Protein AF-A0A1I8HTE9-F1 (afdb_monomer_lite)

Secondary structure (DSSP, 8-state):
------S-HHHHHHHHHHHHHHHHHHHHHHHHHHHHHHHHHHHHTTS-TTSHHHHHHHHHGGGGS---HHHHHHHHHT---TTHHHHHHHHHHHHHHHHHHH-HHHHHHHHHS--HHHHHHHHHHHHHHHHHHTT-HHHHHHHHHHHHHHHHT-HHHHHHHHHHHTT----HHHHHHHHHHHHHHHHHH--SSS-S-HHHHHHHHHHHHHHHHHHTTS-TT-TT-HHHHHHHHHHTT-----GGGHHHHHHHHHHHHHH-TT--HHHHHHH-TTS-HHHHHHHHHHHHHHHH-

pLDDT: mean 82.97, std 12.5, range [43.41, 97.62]

Structure (mmCIF, N/CA/C/O backbone):
data_AF-A0A1I8HTE9-F1
#
_entry.id   AF-A0A1I8HTE9-F1
#
loop_
_atom_site.group_PDB
_atom_site.id
_atom_site.type_symbol
_atom_site.label_atom_id
_atom_site.label_alt_id
_atom_site.label_comp_id
_atom_site.label_asym_id
_atom_site.label_entity_id
_atom_site.label_seq_id
_atom_site.pdbx_PDB_ins_code
_atom_site.Cartn_x
_atom_site.Cartn_y
_atom_site.Cartn_z
_atom_site.occupancy
_atom_site.B_iso_or_equiv
_atom_site.auth_seq_id
_atom_site.auth_comp_id
_atom_site.auth_asym_id
_atom_site.auth_atom_id
_atom_site.pdbx_PDB_model_num
ATOM 1 N N . PHE A 1 1 ? 0.053 -2.519 26.645 1.00 43.41 1 PHE A N 1
ATOM 2 C CA . PHE A 1 1 ? -0.071 -3.853 26.015 1.00 43.41 1 PHE A CA 1
ATOM 3 C C . PHE A 1 1 ? 0.892 -4.050 24.850 1.00 43.41 1 PHE A C 1
ATOM 5 O O . PHE A 1 1 ? 1.398 -5.153 24.727 1.00 43.41 1 PHE A O 1
ATOM 12 N N . MET A 1 2 ? 1.180 -3.029 24.031 1.00 49.56 2 MET A N 1
ATOM 13 C CA . MET A 1 2 ? 2.040 -3.190 22.839 1.00 49.56 2 MET A CA 1
ATOM 14 C C . MET A 1 2 ? 3.547 -3.007 23.092 1.00 49.56 2 MET A C 1
ATOM 16 O O . MET A 1 2 ? 4.362 -3.277 22.224 1.00 49.56 2 MET A O 1
ATOM 20 N N . THR A 1 3 ? 3.934 -2.659 24.318 1.00 50.62 3 THR A N 1
ATOM 21 C CA . THR A 1 3 ? 5.326 -2.535 24.778 1.00 50.62 3 THR A CA 1
ATOM 22 C C . THR A 1 3 ? 5.705 -3.660 25.749 1.00 50.62 3 THR A C 1
ATOM 24 O O . THR A 1 3 ? 6.177 -3.422 26.857 1.00 50.62 3 THR A O 1
ATOM 27 N N . LEU A 1 4 ? 5.454 -4.918 25.371 1.00 51.81 4 LEU A N 1
ATOM 28 C CA . LEU A 1 4 ? 5.900 -6.076 26.156 1.00 51.81 4 LEU A CA 1
ATOM 29 C C . LEU A 1 4 ? 7.341 -6.435 25.776 1.00 51.81 4 LEU A C 1
ATOM 31 O O . LEU A 1 4 ? 7.590 -7.049 24.744 1.00 51.81 4 LEU A O 1
ATOM 35 N N . THR A 1 5 ? 8.292 -6.057 26.629 1.00 49.97 5 THR A N 1
ATOM 36 C CA . THR A 1 5 ? 9.739 -6.295 26.465 1.00 49.97 5 THR A CA 1
ATOM 37 C C . THR A 1 5 ? 10.230 -7.595 27.124 1.00 49.97 5 THR A C 1
ATOM 39 O O . THR A 1 5 ? 11.426 -7.776 27.328 1.00 49.97 5 THR A O 1
ATOM 42 N N . GLY A 1 6 ? 9.321 -8.514 27.473 1.00 54.19 6 GLY A N 1
ATOM 43 C CA . GLY A 1 6 ? 9.656 -9.763 28.171 1.00 54.19 6 GLY A CA 1
ATOM 44 C C . GLY A 1 6 ? 10.322 -10.826 27.285 1.00 54.19 6 GLY A C 1
ATOM 45 O O . GLY A 1 6 ? 10.020 -10.923 26.097 1.00 54.19 6 GLY A O 1
ATOM 46 N N . GLU A 1 7 ? 11.155 -11.674 27.904 1.00 58.12 7 GLU A N 1
ATOM 47 C CA . GLU A 1 7 ? 12.038 -12.706 27.313 1.00 58.12 7 GLU A CA 1
ATOM 48 C C . GLU A 1 7 ? 11.355 -13.765 26.414 1.00 58.12 7 GLU A C 1
ATOM 50 O O . GLU A 1 7 ? 12.036 -14.574 25.789 1.00 58.12 7 GLU A O 1
ATOM 55 N N . ASN A 1 8 ? 10.022 -13.768 26.298 1.00 65.88 8 ASN A N 1
ATOM 56 C CA . ASN A 1 8 ? 9.263 -14.795 25.581 1.00 65.88 8 ASN A CA 1
ATOM 57 C C . ASN A 1 8 ? 8.562 -14.231 24.328 1.00 65.88 8 ASN A C 1
ATOM 59 O O . ASN A 1 8 ? 7.343 -14.042 24.284 1.00 65.88 8 ASN A O 1
ATOM 63 N N . SER A 1 9 ? 9.360 -13.950 23.293 1.00 71.19 9 SER A N 1
ATOM 64 C CA . SER A 1 9 ? 8.939 -13.287 22.044 1.00 71.19 9 SER A CA 1
ATOM 65 C C . SER A 1 9 ? 7.761 -13.967 21.334 1.00 71.19 9 SER A C 1
ATOM 67 O O . SER A 1 9 ? 6.899 -13.283 20.781 1.00 71.19 9 SER A O 1
ATOM 69 N N . LYS A 1 10 ? 7.672 -15.303 21.393 1.00 75.31 10 LYS A N 1
ATOM 70 C CA . LYS A 1 10 ? 6.576 -16.071 20.783 1.00 75.31 10 LYS A CA 1
ATOM 71 C C . LYS A 1 10 ? 5.232 -15.813 21.472 1.00 75.31 10 LYS A C 1
ATOM 73 O O . LYS A 1 10 ? 4.249 -15.516 20.799 1.00 75.31 10 LYS A O 1
ATOM 78 N N . MET A 1 11 ? 5.203 -15.870 22.805 1.00 80.56 11 MET A N 1
ATOM 79 C CA . MET A 1 11 ? 3.992 -15.607 23.592 1.00 80.56 11 MET A CA 1
ATOM 80 C C . MET A 1 11 ? 3.517 -14.158 23.412 1.00 80.56 11 MET A C 1
ATOM 82 O O . MET A 1 11 ? 2.320 -13.911 23.282 1.00 80.56 11 MET A O 1
ATOM 86 N N . ASN A 1 12 ? 4.452 -13.206 23.331 1.00 78.12 12 ASN A N 1
ATOM 87 C CA . ASN A 1 12 ? 4.126 -11.803 23.065 1.00 78.12 12 ASN A CA 1
ATOM 88 C C . ASN A 1 12 ? 3.476 -11.620 21.681 1.00 78.12 12 ASN A C 1
ATOM 90 O O . ASN A 1 12 ? 2.515 -10.863 21.558 1.00 78.12 12 ASN A O 1
ATOM 94 N N . GLY A 1 13 ? 3.948 -12.339 20.655 1.00 79.50 13 GLY A N 1
ATOM 95 C CA . GLY A 1 13 ? 3.353 -12.310 19.314 1.00 79.50 13 GLY A CA 1
ATOM 96 C C . GLY A 1 13 ? 1.933 -12.886 19.262 1.00 79.50 13 GLY A C 1
ATOM 97 O O . GLY A 1 13 ? 1.042 -12.297 18.643 1.00 79.50 13 GLY A O 1
ATOM 98 N N . GLU A 1 14 ? 1.689 -14.004 19.951 1.00 84.00 14 GLU A N 1
ATOM 99 C CA . GLU A 1 14 ? 0.348 -14.598 20.065 1.00 84.00 14 GLU A CA 1
ATOM 100 C C . GLU A 1 14 ? -0.617 -13.664 20.809 1.00 84.00 14 GLU A C 1
ATOM 102 O O . GLU A 1 14 ? -1.738 -13.431 20.350 1.00 84.00 14 GLU A O 1
ATOM 107 N N . LEU A 1 15 ? -0.165 -13.057 21.910 1.00 85.62 15 LEU A N 1
ATOM 108 C CA . LEU A 1 15 ? -0.962 -12.094 22.664 1.00 85.62 15 LEU A CA 1
ATOM 109 C C . LEU A 1 15 ? -1.303 -10.858 21.825 1.00 85.62 15 LEU A C 1
ATOM 111 O O . LEU A 1 15 ? -2.454 -10.425 21.834 1.00 85.62 15 LEU A O 1
ATOM 115 N N . LEU A 1 16 ? -0.336 -10.313 21.081 1.00 83.94 16 LEU A N 1
ATOM 116 C CA . LEU A 1 16 ? -0.566 -9.173 20.193 1.00 83.94 16 LEU A CA 1
ATOM 117 C C . LEU A 1 16 ? -1.603 -9.509 19.114 1.00 83.94 16 LEU A C 1
ATOM 119 O O . LEU A 1 16 ? -2.491 -8.706 18.843 1.00 83.94 16 LEU A O 1
ATOM 123 N N . THR A 1 17 ? -1.537 -10.718 18.553 1.00 85.00 17 THR A N 1
ATOM 124 C CA . THR A 1 17 ? -2.495 -11.204 17.549 1.00 85.00 17 THR A CA 1
ATOM 125 C C . THR A 1 17 ? -3.908 -11.343 18.121 1.00 85.00 17 THR A C 1
ATOM 127 O O . THR A 1 17 ? -4.891 -11.005 17.467 1.00 85.00 17 THR A O 1
ATOM 130 N N . LEU A 1 18 ? -4.047 -11.840 19.351 1.00 88.06 18 LEU A N 1
ATOM 131 C CA . LEU A 1 18 ? -5.354 -11.931 20.003 1.00 88.06 18 LEU A CA 1
ATOM 132 C C . LEU A 1 18 ? -5.891 -10.543 20.371 1.00 88.06 18 LEU A C 1
ATOM 134 O O . LEU A 1 18 ? -7.060 -10.248 20.123 1.00 88.06 18 LEU A O 1
ATOM 138 N N . ALA A 1 19 ? -5.035 -9.676 20.913 1.00 87.94 19 ALA A N 1
ATOM 139 C CA . ALA A 1 19 ? -5.395 -8.314 21.282 1.00 87.94 19 ALA A CA 1
ATOM 140 C C . ALA A 1 19 ? -5.831 -7.489 20.064 1.00 87.94 19 ALA A C 1
ATOM 142 O O . ALA A 1 19 ? -6.846 -6.797 20.140 1.00 87.94 19 ALA A O 1
ATOM 143 N N . SER A 1 20 ? -5.133 -7.601 18.930 1.00 87.69 20 SER A N 1
ATOM 144 C CA . SER A 1 20 ? -5.498 -6.888 17.701 1.00 87.69 20 SER A CA 1
ATOM 145 C C . SER A 1 20 ? -6.883 -7.286 17.193 1.00 87.69 20 SER A C 1
ATOM 147 O O . SER A 1 20 ? -7.668 -6.417 16.825 1.00 87.69 20 SER A O 1
ATOM 149 N N . ARG A 1 21 ? -7.241 -8.576 17.261 1.00 87.75 21 ARG A N 1
ATOM 150 C CA . ARG A 1 21 ? -8.583 -9.064 16.895 1.00 87.75 21 ARG A CA 1
ATOM 151 C C . ARG A 1 21 ? -9.673 -8.516 17.813 1.00 87.75 21 ARG A C 1
ATOM 153 O O . ARG A 1 21 ? -10.758 -8.184 17.340 1.00 87.75 21 ARG A O 1
ATOM 160 N N . VAL A 1 22 ? -9.391 -8.397 19.111 1.00 89.31 22 VAL A N 1
ATOM 161 C CA . VAL A 1 22 ? -10.316 -7.772 20.068 1.00 89.31 22 VAL A CA 1
ATOM 162 C C . VAL A 1 22 ? -10.481 -6.282 19.764 1.00 89.31 22 VAL A C 1
ATOM 164 O O . VAL A 1 22 ? -11.611 -5.804 19.695 1.00 89.31 22 VAL A O 1
ATOM 167 N N . ILE A 1 23 ? -9.382 -5.555 19.529 1.00 89.06 23 ILE A N 1
ATOM 168 C CA . ILE A 1 23 ? -9.414 -4.129 19.161 1.00 89.06 23 ILE A CA 1
ATOM 169 C C . ILE A 1 23 ? -10.224 -3.927 17.879 1.00 89.06 23 ILE A C 1
ATOM 171 O O . ILE A 1 23 ? -11.110 -3.071 17.852 1.00 89.06 23 ILE A O 1
ATOM 175 N N . TYR A 1 24 ? -9.985 -4.754 16.860 1.00 90.19 24 TYR A N 1
ATOM 176 C CA . TYR A 1 24 ? -10.744 -4.735 15.615 1.00 90.19 24 TYR A CA 1
ATOM 177 C C . TYR A 1 24 ? -12.242 -4.895 15.887 1.00 90.19 24 TYR A C 1
ATOM 179 O O . TYR A 1 24 ? -13.023 -4.009 15.541 1.00 90.19 24 TYR A O 1
ATOM 187 N N . ALA A 1 25 ? -12.647 -5.954 16.596 1.00 88.94 25 ALA A N 1
ATOM 188 C CA . ALA A 1 25 ? -14.052 -6.220 16.905 1.00 88.94 25 ALA A CA 1
ATOM 189 C C . ALA A 1 25 ? -14.716 -5.083 17.706 1.00 88.94 25 ALA A C 1
ATOM 191 O O . ALA A 1 25 ? -15.853 -4.702 17.426 1.00 88.94 25 ALA A O 1
ATOM 192 N N . LEU A 1 26 ? -14.006 -4.492 18.671 1.00 88.81 26 LEU A N 1
ATOM 193 C CA . LEU A 1 26 ? -14.506 -3.352 19.445 1.00 88.81 26 LEU A CA 1
ATOM 194 C C . LEU A 1 26 ? -14.651 -2.089 18.592 1.00 88.81 26 LEU A C 1
ATOM 196 O O . LEU A 1 26 ? -15.605 -1.324 18.774 1.00 88.81 26 LEU A O 1
ATOM 200 N N . SER A 1 27 ? -13.723 -1.871 17.658 1.00 90.94 27 SER A N 1
ATOM 201 C CA . SER A 1 27 ? -13.724 -0.703 16.777 1.00 90.94 27 SER A CA 1
ATOM 202 C C . SER A 1 27 ? -14.890 -0.702 15.788 1.00 90.94 27 SER A C 1
ATOM 204 O O . SER A 1 27 ? -15.314 0.374 15.379 1.00 90.94 27 SER A O 1
ATOM 206 N N . VAL A 1 28 ? -15.473 -1.865 15.462 1.00 89.25 28 VAL A N 1
ATOM 207 C CA . VAL A 1 28 ? -16.662 -1.960 14.594 1.00 89.25 28 VAL A CA 1
ATOM 208 C C . VAL A 1 28 ? -17.795 -1.079 15.127 1.00 89.25 28 VAL A C 1
ATOM 210 O O . VAL A 1 28 ? -18.356 -0.281 14.377 1.00 89.25 28 VAL A O 1
ATOM 213 N N . ASN A 1 29 ? -18.065 -1.162 16.435 1.00 89.94 29 ASN A N 1
ATOM 214 C CA . ASN A 1 29 ? -19.166 -0.449 17.091 1.00 89.94 29 ASN A CA 1
ATOM 215 C C . ASN A 1 29 ? -18.753 0.896 17.707 1.00 89.94 29 ASN A C 1
ATOM 217 O O . ASN A 1 29 ? -19.604 1.741 17.962 1.00 89.94 29 ASN A O 1
ATOM 221 N N . ASN A 1 30 ? -17.455 1.108 17.951 1.00 89.19 30 ASN A N 1
ATOM 222 C CA . ASN A 1 30 ? -16.944 2.279 18.675 1.00 89.19 30 ASN A CA 1
ATOM 223 C C . ASN A 1 30 ? -15.974 3.131 17.844 1.00 89.19 30 ASN A C 1
ATOM 225 O O . ASN A 1 30 ? -15.168 3.873 18.410 1.00 89.19 30 ASN A O 1
ATOM 229 N N . PHE A 1 31 ? -16.036 3.028 16.511 1.00 89.19 31 PHE A N 1
ATOM 230 C CA . PHE A 1 31 ? -15.049 3.632 15.616 1.00 89.19 31 PHE A CA 1
ATOM 231 C C . PHE A 1 31 ? -14.851 5.121 15.884 1.00 89.19 31 PHE A C 1
ATOM 233 O O . PHE A 1 31 ? -13.735 5.533 16.161 1.00 89.19 31 PHE A O 1
ATOM 240 N N . ASN A 1 32 ? -15.923 5.918 15.874 1.00 88.69 32 ASN A N 1
ATOM 241 C CA . ASN A 1 32 ? -15.822 7.372 16.033 1.00 88.69 32 ASN A CA 1
ATOM 242 C C . ASN A 1 32 ? -15.130 7.775 17.339 1.00 88.69 32 ASN A C 1
ATOM 244 O O . ASN A 1 32 ? -14.319 8.694 17.340 1.00 88.69 32 ASN A O 1
ATOM 248 N N . THR A 1 33 ? -15.406 7.072 18.437 1.00 87.19 33 THR A N 1
ATOM 249 C CA . THR A 1 33 ? -14.785 7.344 19.738 1.00 87.19 33 THR A CA 1
ATOM 250 C C . THR A 1 33 ? -13.283 7.076 19.699 1.00 87.19 33 THR A C 1
ATOM 252 O O . THR A 1 33 ? -12.491 7.929 20.096 1.00 87.19 33 THR A O 1
ATOM 255 N N . VAL A 1 34 ? -12.883 5.906 19.192 1.00 84.50 34 VAL A N 1
ATOM 256 C CA . VAL A 1 34 ? -11.467 5.515 19.106 1.00 84.50 34 VAL A CA 1
ATOM 257 C C . VAL A 1 34 ? -10.725 6.401 18.104 1.00 84.50 34 VAL A C 1
ATOM 259 O O . VAL A 1 34 ? -9.655 6.922 18.401 1.00 84.50 34 VAL A O 1
ATOM 262 N N . PHE A 1 35 ? -11.332 6.636 16.947 1.00 84.75 35 PHE A N 1
ATOM 263 C CA . PHE A 1 35 ? -10.782 7.442 15.870 1.00 84.75 35 PHE A CA 1
ATOM 264 C C . PHE A 1 35 ? -10.582 8.902 16.290 1.00 84.75 35 PHE A C 1
ATOM 266 O O . PHE A 1 35 ? -9.485 9.430 16.149 1.00 84.75 35 PHE A O 1
ATOM 273 N N . ASN A 1 36 ? -11.580 9.544 16.907 1.00 85.38 36 ASN A N 1
ATOM 274 C CA . ASN A 1 36 ? -11.452 10.933 17.364 1.00 85.38 36 ASN A CA 1
ATOM 275 C C . ASN A 1 36 ? -10.403 11.099 18.475 1.00 85.38 36 ASN A C 1
ATOM 277 O O . ASN A 1 36 ? -9.742 12.138 18.546 1.00 85.38 36 ASN A O 1
ATOM 281 N N . ARG A 1 37 ? -10.222 10.080 19.327 1.00 83.56 37 ARG A N 1
ATOM 282 C CA . ARG A 1 37 ? -9.128 10.058 20.306 1.00 83.56 37 ARG A CA 1
ATOM 283 C C . ARG A 1 37 ? -7.774 10.044 19.602 1.00 83.56 37 ARG A C 1
ATOM 285 O O . ARG A 1 37 ? -6.942 10.891 19.897 1.00 83.56 37 ARG A O 1
ATOM 292 N N . ILE A 1 38 ? -7.595 9.154 18.629 1.00 79.94 38 ILE A N 1
ATOM 293 C CA . ILE A 1 38 ? -6.366 9.067 17.832 1.00 79.94 38 ILE A CA 1
ATOM 294 C C . ILE A 1 38 ? -6.081 10.395 17.115 1.00 79.94 38 ILE A C 1
ATOM 296 O O . ILE A 1 38 ? -4.966 10.902 17.196 1.00 79.94 38 ILE A O 1
ATOM 300 N N . LEU A 1 39 ? -7.079 11.008 16.470 1.00 78.25 39 LEU A N 1
ATOM 301 C CA . LEU A 1 39 ? -6.928 12.321 15.823 1.00 78.25 39 LEU A CA 1
ATOM 302 C C . LEU A 1 39 ? -6.516 13.421 16.800 1.00 78.25 39 LEU A C 1
ATOM 304 O O . LEU A 1 39 ? -5.742 14.313 16.457 1.00 78.25 39 LEU A O 1
ATOM 308 N N . SER A 1 40 ? -7.045 13.383 18.019 1.00 79.19 40 SER A N 1
ATOM 309 C CA . SER A 1 40 ? -6.692 14.349 19.054 1.00 79.19 40 SER A CA 1
ATOM 310 C C . SER A 1 40 ? -5.227 14.180 19.462 1.00 79.19 40 SER A C 1
ATOM 312 O O . SER A 1 40 ? -4.488 15.163 19.469 1.00 79.19 40 SER A O 1
ATOM 314 N N . SER A 1 41 ? -4.767 12.944 19.673 1.00 74.88 41 SER A N 1
ATOM 315 C CA . SER A 1 41 ? -3.357 12.638 19.951 1.00 74.88 41 SER A CA 1
ATOM 316 C C . SER A 1 41 ? -2.437 13.072 18.801 1.00 74.88 41 SER A C 1
ATOM 318 O O . SER A 1 41 ? -1.430 13.733 19.041 1.00 74.88 41 SER A O 1
ATOM 320 N N . LEU A 1 42 ? -2.833 12.831 17.545 1.00 71.50 42 LEU A N 1
ATOM 321 C CA . LEU A 1 42 ? -2.123 13.288 16.338 1.00 71.50 42 LEU A CA 1
ATOM 322 C C . LEU A 1 42 ? -1.942 14.810 16.276 1.00 71.50 42 LEU A C 1
ATOM 324 O O . LEU A 1 42 ? -0.913 15.308 15.813 1.00 71.50 42 LEU A O 1
ATOM 328 N N . ASN A 1 43 ? -2.952 15.557 16.721 1.00 67.81 43 ASN A N 1
ATOM 329 C CA . ASN A 1 43 ? -2.914 17.015 16.740 1.00 67.81 43 ASN A CA 1
ATOM 330 C C . ASN A 1 43 ? -2.040 17.565 17.877 1.00 67.81 43 ASN A C 1
ATOM 332 O O . ASN A 1 43 ? -1.440 18.636 17.704 1.00 67.81 43 ASN A O 1
ATOM 336 N N . LEU A 1 44 ? -1.955 16.826 18.991 1.00 61.62 44 LEU A N 1
ATOM 337 C CA . LEU A 1 44 ? -1.217 17.163 20.212 1.00 61.62 44 LEU A CA 1
ATOM 338 C C . LEU A 1 44 ? 0.284 16.856 20.151 1.00 61.62 44 LEU A C 1
ATOM 340 O O . LEU A 1 44 ? 1.033 17.516 20.871 1.00 61.62 44 LEU A O 1
ATOM 344 N N . SER A 1 45 ? 0.749 15.973 19.256 1.00 55.50 45 SER A N 1
ATOM 345 C CA . SER A 1 45 ? 2.174 15.615 19.053 1.00 55.50 45 SER A CA 1
ATOM 346 C C . SER A 1 45 ? 3.114 16.762 18.630 1.00 55.50 45 SER A C 1
ATOM 348 O O . SER A 1 45 ? 4.212 16.544 18.122 1.00 55.50 45 SER A O 1
ATOM 350 N N . THR A 1 46 ? 2.695 18.010 18.828 1.00 50.81 46 THR A N 1
ATOM 351 C CA . THR A 1 46 ? 3.495 19.231 18.724 1.00 50.81 46 THR A CA 1
ATOM 352 C C . THR A 1 46 ? 4.013 19.769 20.062 1.00 50.81 46 THR A C 1
ATOM 354 O O . THR A 1 46 ? 4.785 20.722 20.027 1.00 50.81 46 THR A O 1
ATOM 357 N N . SER A 1 47 ? 3.621 19.205 21.212 1.00 49.91 47 SER A N 1
ATOM 358 C CA . SER A 1 47 ? 4.038 19.700 22.533 1.00 49.91 47 SER A CA 1
ATOM 359 C C . SER A 1 47 ? 4.893 18.678 23.285 1.00 49.91 47 SER A C 1
ATOM 361 O O . SER A 1 47 ? 4.387 17.632 23.667 1.00 49.91 47 SER A O 1
ATOM 363 N N . GLU A 1 48 ? 6.159 19.048 23.491 1.00 48.38 48 GLU A N 1
ATOM 364 C CA . GLU A 1 48 ? 7.148 18.513 24.445 1.00 48.38 48 GLU A CA 1
ATOM 365 C C . GLU A 1 48 ? 7.543 17.021 24.354 1.00 48.38 48 GLU A C 1
ATOM 367 O O . GLU A 1 48 ? 6.754 16.103 24.166 1.00 48.38 48 GLU A O 1
ATOM 372 N N . LEU A 1 49 ? 8.856 16.800 24.453 1.00 51.09 49 LEU A N 1
ATOM 373 C CA . LEU A 1 49 ? 9.581 15.567 24.122 1.00 51.09 49 LEU A CA 1
ATOM 374 C C . LEU A 1 49 ? 9.414 14.431 25.150 1.00 51.09 49 LEU A C 1
ATOM 376 O O . LEU A 1 49 ? 10.020 13.378 24.976 1.00 51.09 49 LEU A O 1
ATOM 380 N N . GLU A 1 50 ? 8.621 14.625 26.204 1.00 51.53 50 GLU A N 1
ATOM 381 C CA . GLU A 1 50 ? 8.578 13.704 27.348 1.00 51.53 50 GLU A CA 1
ATOM 382 C C . GLU A 1 50 ? 7.566 12.552 27.184 1.00 51.53 50 GLU A C 1
ATOM 384 O O . GLU A 1 50 ? 7.717 11.532 27.847 1.00 51.53 50 GLU A O 1
ATOM 389 N N . ASP A 1 51 ? 6.617 12.643 26.237 1.00 56.12 51 ASP A N 1
ATOM 390 C CA . ASP A 1 51 ? 5.536 11.648 26.049 1.00 56.12 51 ASP A CA 1
ATOM 391 C C . ASP A 1 51 ? 5.469 11.015 24.639 1.00 56.12 51 ASP A C 1
ATOM 393 O O . ASP A 1 51 ? 4.463 10.414 24.245 1.00 56.12 51 ASP A O 1
ATOM 397 N N . ALA A 1 52 ? 6.541 11.128 23.847 1.00 60.44 52 ALA A N 1
ATOM 398 C CA . ALA A 1 52 ? 6.562 10.677 22.449 1.00 60.44 52 ALA A CA 1
ATOM 399 C C . ALA A 1 52 ? 6.233 9.178 22.278 1.00 60.44 52 ALA A C 1
ATOM 401 O O . ALA A 1 52 ? 5.497 8.813 21.361 1.00 60.44 52 ALA A O 1
ATOM 402 N N . ASP A 1 53 ? 6.711 8.315 23.178 1.00 60.62 53 ASP A N 1
ATOM 403 C CA . ASP A 1 53 ? 6.471 6.864 23.116 1.00 60.62 53 ASP A CA 1
ATOM 404 C C . ASP A 1 53 ? 5.016 6.488 23.449 1.00 60.62 53 ASP A C 1
ATOM 406 O O . ASP A 1 53 ? 4.438 5.583 22.836 1.00 60.62 53 ASP A O 1
ATOM 410 N N . CYS A 1 54 ? 4.396 7.209 24.391 1.00 61.22 54 CYS A N 1
ATOM 411 C CA . CYS A 1 54 ? 2.983 7.046 24.731 1.00 61.22 54 CYS A CA 1
ATOM 412 C C . CYS A 1 54 ? 2.101 7.446 23.541 1.00 61.22 54 CYS A C 1
ATOM 414 O O . CYS A 1 54 ? 1.208 6.697 23.140 1.00 61.22 54 CYS A O 1
ATOM 416 N N . GLN A 1 55 ? 2.429 8.572 22.902 1.00 66.88 55 GLN A N 1
ATOM 417 C CA . GLN A 1 55 ? 1.737 9.039 21.704 1.00 66.88 55 GLN A CA 1
ATOM 418 C C . GLN A 1 55 ? 1.882 8.035 20.556 1.00 66.88 55 GLN A C 1
ATOM 420 O O . GLN A 1 55 ? 0.876 7.620 19.994 1.00 66.88 55 GLN A O 1
ATOM 425 N N . ILE A 1 56 ? 3.093 7.554 20.253 1.00 69.56 56 ILE A N 1
ATOM 426 C CA . ILE A 1 56 ? 3.317 6.538 19.206 1.00 69.56 56 ILE A CA 1
ATOM 427 C C . ILE A 1 56 ? 2.497 5.265 19.471 1.00 69.56 56 ILE A C 1
ATOM 429 O O . ILE A 1 56 ? 1.925 4.707 18.535 1.00 69.56 56 ILE A O 1
ATOM 433 N N . SER A 1 57 ? 2.377 4.844 20.733 1.00 74.44 57 SER A N 1
ATOM 434 C CA . SER A 1 57 ? 1.577 3.674 21.120 1.00 74.44 57 SER A CA 1
ATOM 435 C C . SER A 1 57 ? 0.076 3.866 20.866 1.00 74.44 57 SER A C 1
ATOM 437 O O . SER A 1 57 ? -0.607 2.927 20.457 1.00 74.44 57 SER A O 1
ATOM 439 N N . GLU A 1 58 ? -0.463 5.070 21.090 1.00 75.62 58 GLU A N 1
ATOM 440 C CA . GLU A 1 58 ? -1.857 5.383 20.744 1.00 75.62 58 GLU A CA 1
ATOM 441 C C . GLU A 1 58 ? -2.068 5.428 19.228 1.00 75.62 58 GLU A C 1
ATOM 443 O O . GLU A 1 58 ? -3.101 4.987 18.727 1.00 75.62 58 GLU A O 1
ATOM 448 N N . LEU A 1 59 ? -1.076 5.923 18.489 1.00 78.50 59 LEU A N 1
ATOM 449 C CA . LEU A 1 59 ? -1.119 6.001 17.034 1.00 78.50 59 LEU A CA 1
ATOM 450 C C . LEU A 1 59 ? -1.034 4.634 16.356 1.00 78.50 59 LEU A C 1
ATOM 452 O O . LEU A 1 59 ? -1.643 4.433 15.306 1.00 78.50 59 LEU A O 1
ATOM 456 N N . GLU A 1 60 ? -0.338 3.679 16.969 1.00 83.75 60 GLU A N 1
ATOM 457 C CA . GLU A 1 60 ? -0.292 2.300 16.492 1.00 83.75 60 GLU A CA 1
ATOM 458 C C . GLU A 1 60 ? -1.698 1.675 16.443 1.00 83.75 60 GLU A C 1
ATOM 460 O O . GLU A 1 60 ? -1.964 0.845 15.579 1.00 83.75 60 GLU A O 1
ATOM 465 N N . LEU A 1 61 ? -2.652 2.120 17.277 1.00 86.31 61 LEU A N 1
ATOM 466 C CA . LEU A 1 61 ? -4.027 1.600 17.264 1.00 86.31 61 LEU A CA 1
ATOM 467 C C . LEU A 1 61 ? -4.700 1.700 15.892 1.00 86.31 61 LEU A C 1
ATOM 469 O O . LEU A 1 61 ? -5.527 0.845 15.577 1.00 86.31 61 LEU A O 1
ATOM 473 N N . ILE A 1 62 ? -4.318 2.691 15.074 1.00 87.50 62 ILE A N 1
ATOM 474 C CA . ILE A 1 62 ? -4.802 2.883 13.699 1.00 87.50 62 ILE A CA 1
ATOM 475 C C . ILE A 1 62 ? -4.707 1.579 12.902 1.00 87.50 62 ILE A C 1
ATOM 477 O O . ILE A 1 62 ? -5.656 1.225 12.208 1.00 87.50 62 ILE A O 1
ATOM 481 N N . GLN A 1 63 ? -3.616 0.821 13.032 1.00 88.69 63 GLN A N 1
ATOM 482 C CA . GLN A 1 63 ? -3.414 -0.372 12.208 1.00 88.69 63 GLN A CA 1
ATOM 483 C C . GLN A 1 63 ? -4.355 -1.536 12.543 1.00 88.69 63 GLN A C 1
ATOM 485 O O . GLN A 1 63 ? -4.480 -2.472 11.755 1.00 88.69 63 GLN A O 1
ATOM 490 N N . TYR A 1 64 ? -5.036 -1.481 13.690 1.00 89.69 64 TYR A N 1
ATOM 491 C CA . TYR A 1 64 ? -5.906 -2.549 14.182 1.00 89.69 64 TYR A CA 1
ATOM 492 C C . TYR A 1 64 ? -7.398 -2.206 14.116 1.00 89.69 64 TYR A C 1
ATOM 494 O O . TYR A 1 64 ? -8.224 -3.020 14.527 1.00 89.69 64 TYR A O 1
ATOM 502 N N . LEU A 1 65 ? -7.770 -1.020 13.625 1.00 90.56 65 LEU A N 1
ATOM 503 C CA . LEU A 1 65 ? -9.178 -0.635 13.515 1.00 90.56 65 LEU A CA 1
ATOM 504 C C . LEU A 1 65 ? -9.846 -1.282 12.298 1.00 90.56 65 LEU A C 1
ATOM 506 O O . LEU A 1 65 ? -9.243 -1.441 11.241 1.00 90.56 65 LEU A O 1
ATOM 510 N N . SER A 1 66 ? -11.138 -1.569 12.431 1.00 91.50 66 SER A N 1
ATOM 511 C CA . SER A 1 66 ? -12.032 -1.907 11.329 1.00 91.50 66 SER A CA 1
ATOM 512 C C . SER A 1 66 ? -12.304 -0.660 10.492 1.00 91.50 66 SER A C 1
ATOM 514 O O . SER A 1 66 ? -13.197 0.137 10.809 1.00 91.50 66 SER A O 1
ATOM 516 N N . MET A 1 67 ? -11.524 -0.493 9.427 1.00 90.44 67 MET A N 1
ATOM 517 C CA . MET A 1 67 ? -11.688 0.577 8.446 1.00 90.44 67 MET A CA 1
ATOM 518 C C . MET A 1 67 ? -12.354 0.031 7.194 1.00 90.44 67 MET A C 1
ATOM 520 O O . MET A 1 67 ? -11.787 -0.857 6.577 1.00 90.44 67 MET A O 1
ATOM 524 N N . ASP A 1 68 ? -13.520 0.573 6.846 1.00 92.56 68 ASP A N 1
ATOM 525 C CA . ASP A 1 68 ? -14.063 0.549 5.484 1.00 92.56 68 ASP A CA 1
ATOM 526 C C . ASP A 1 68 ? -13.411 1.677 4.653 1.00 92.56 68 ASP A C 1
ATOM 528 O O . ASP A 1 68 ? -12.666 2.510 5.192 1.00 92.56 68 ASP A O 1
ATOM 532 N N . LEU A 1 69 ? -13.704 1.746 3.354 1.00 93.06 69 LEU A N 1
ATOM 533 C CA . LEU A 1 69 ? -13.137 2.753 2.456 1.00 93.06 69 LEU A CA 1
ATOM 534 C C . LEU A 1 69 ? -13.476 4.178 2.909 1.00 93.06 69 LEU A C 1
ATOM 536 O O . LEU A 1 69 ? -12.645 5.076 2.782 1.00 93.06 69 LEU A O 1
ATOM 540 N N . THR A 1 70 ? -14.659 4.404 3.482 1.00 92.06 70 THR A N 1
ATOM 541 C CA . THR A 1 70 ? -15.081 5.734 3.952 1.00 92.06 70 THR A CA 1
ATOM 542 C C . THR A 1 70 ? -14.222 6.189 5.133 1.00 92.06 70 THR A C 1
ATOM 544 O O . THR A 1 70 ? -13.711 7.311 5.155 1.00 92.06 70 THR A O 1
ATOM 547 N N . ARG A 1 71 ? -14.013 5.304 6.110 1.00 91.69 71 ARG A N 1
ATOM 548 C CA . ARG A 1 71 ? -13.180 5.533 7.299 1.00 91.69 71 ARG A CA 1
ATOM 549 C C . ARG A 1 71 ? -11.709 5.697 6.935 1.00 91.69 71 ARG A C 1
ATOM 551 O O . ARG A 1 71 ? -11.056 6.597 7.461 1.00 91.69 71 ARG A O 1
ATOM 558 N N . LEU A 1 72 ? -11.204 4.862 6.026 1.00 90.75 72 LEU A N 1
ATOM 559 C CA . LEU A 1 72 ? -9.838 4.964 5.519 1.00 90.75 72 LEU A CA 1
ATOM 560 C C . LEU A 1 72 ? -9.631 6.293 4.790 1.00 90.75 72 LEU A C 1
ATOM 562 O O . LEU A 1 72 ? -8.659 7.000 5.051 1.00 90.75 72 LEU A O 1
ATOM 566 N N . SER A 1 73 ? -10.578 6.670 3.931 1.00 90.50 73 SER A N 1
ATOM 567 C CA . SER A 1 73 ? -10.520 7.948 3.229 1.00 90.50 73 SER A CA 1
ATOM 568 C C . SER A 1 73 ? -10.495 9.095 4.235 1.00 90.50 73 SER A C 1
ATOM 570 O O . SER A 1 73 ? -9.628 9.956 4.140 1.00 90.50 73 SER A O 1
ATOM 572 N N . ARG A 1 74 ? -11.352 9.074 5.269 1.00 88.25 74 ARG A N 1
ATOM 573 C CA . ARG A 1 74 ? -11.360 10.080 6.348 1.00 88.25 74 ARG A CA 1
ATOM 574 C C . ARG A 1 74 ? -10.005 10.206 7.057 1.00 88.25 74 ARG A C 1
ATOM 576 O O . ARG A 1 74 ? -9.534 11.323 7.258 1.00 88.25 74 ARG A O 1
ATOM 583 N N . LEU A 1 75 ? -9.354 9.085 7.369 1.00 86.75 75 LEU A N 1
ATOM 584 C CA . LEU A 1 75 ? -8.006 9.066 7.951 1.00 86.75 75 LEU A CA 1
ATOM 585 C C . LEU A 1 75 ? -6.963 9.733 7.043 1.00 86.75 75 LEU A C 1
ATOM 587 O O . LEU A 1 75 ? -6.081 10.441 7.528 1.00 86.75 75 LEU A O 1
ATOM 591 N N . ILE A 1 76 ? -7.067 9.527 5.729 1.00 86.44 76 ILE A N 1
ATOM 592 C CA . ILE A 1 76 ? -6.183 10.154 4.740 1.00 86.44 76 ILE A CA 1
ATOM 593 C C . ILE A 1 76 ? -6.542 11.648 4.559 1.00 86.44 76 ILE A C 1
ATOM 595 O O . ILE A 1 76 ? -5.641 12.480 4.414 1.00 86.44 76 ILE A O 1
ATOM 599 N N . TYR A 1 77 ? -7.832 12.010 4.618 1.00 79.81 77 TYR A N 1
ATOM 600 C CA . TYR A 1 77 ? -8.357 13.374 4.449 1.00 79.81 77 TYR A CA 1
ATOM 601 C C . TYR A 1 77 ? -7.955 14.332 5.562 1.00 79.81 77 TYR A C 1
ATOM 603 O O . TYR A 1 77 ? -7.589 15.472 5.271 1.00 79.81 77 TYR A O 1
ATOM 611 N N . GLU A 1 78 ? -8.060 13.903 6.820 1.00 69.69 78 GLU A N 1
ATOM 612 C CA . GLU A 1 78 ? -7.975 14.794 7.984 1.00 69.69 78 GLU A CA 1
ATOM 613 C C . GLU A 1 78 ? -6.553 15.304 8.285 1.00 69.69 78 GLU A C 1
ATOM 615 O O . GLU A 1 78 ? -6.359 16.019 9.261 1.00 69.69 78 GLU A O 1
ATOM 620 N N . GLY A 1 79 ? -5.583 15.045 7.396 1.00 59.94 79 GLY A N 1
ATOM 621 C CA . GLY A 1 79 ? -4.370 15.852 7.256 1.00 59.94 79 GLY A CA 1
ATOM 622 C C . GLY A 1 79 ? -3.502 15.877 8.511 1.00 59.94 79 GLY A C 1
ATOM 623 O O . GLY A 1 79 ? -3.546 16.808 9.309 1.00 59.94 79 GLY A O 1
ATOM 624 N N . LEU A 1 80 ? -2.645 14.874 8.666 1.00 63.34 80 LEU A N 1
ATOM 625 C CA . LEU A 1 80 ? -1.687 14.816 9.765 1.00 63.34 80 LEU A CA 1
ATOM 626 C C . LEU A 1 80 ? -0.624 15.904 9.566 1.00 63.34 80 LEU A C 1
ATOM 628 O O . LEU A 1 80 ? -0.274 16.285 8.447 1.00 63.34 80 LEU A O 1
ATOM 632 N N . LYS A 1 81 ? -0.070 16.438 10.655 1.00 67.00 81 LYS A N 1
ATOM 633 C CA . LYS A 1 81 ? 1.054 17.375 10.537 1.00 67.00 81 LYS A CA 1
ATOM 634 C C . LYS A 1 81 ? 2.247 16.655 9.894 1.00 67.00 81 LYS A C 1
ATOM 636 O O . LYS A 1 81 ? 2.521 15.494 10.191 1.00 67.00 81 LYS A O 1
ATOM 641 N N . LYS A 1 82 ? 3.005 17.374 9.059 1.00 65.56 82 LYS A N 1
ATOM 642 C CA . LYS A 1 82 ? 4.146 16.873 8.263 1.00 65.56 82 LYS A CA 1
ATOM 643 C C . LYS A 1 82 ? 5.109 15.947 9.034 1.00 65.56 82 LYS A C 1
ATOM 645 O O . LYS A 1 82 ? 5.584 14.965 8.474 1.00 65.56 82 LYS A O 1
ATOM 650 N N . ASN A 1 83 ? 5.371 16.228 10.313 1.00 63.41 83 ASN A N 1
ATOM 651 C CA . ASN A 1 83 ? 6.299 15.446 11.140 1.00 63.41 83 ASN A CA 1
ATOM 652 C C . ASN A 1 83 ? 5.702 14.128 11.668 1.00 63.41 83 ASN A C 1
ATOM 654 O O . ASN A 1 83 ? 6.448 13.183 11.909 1.00 63.41 83 ASN A O 1
ATOM 658 N N . ALA A 1 84 ? 4.376 14.040 11.805 1.00 71.88 84 ALA A N 1
ATOM 659 C CA . ALA A 1 84 ? 3.695 12.844 12.292 1.00 71.88 84 ALA A CA 1
ATOM 660 C C . ALA A 1 84 ? 3.664 11.739 11.224 1.00 71.88 84 ALA A C 1
ATOM 662 O O . ALA A 1 84 ? 3.825 10.564 11.542 1.00 71.88 84 ALA A O 1
ATOM 663 N N . TYR A 1 85 ? 3.548 12.107 9.942 1.00 74.06 85 TYR A N 1
ATOM 664 C CA . TYR A 1 85 ? 3.445 11.140 8.844 1.00 74.06 85 TYR A CA 1
ATOM 665 C C . TYR A 1 85 ? 4.630 10.177 8.741 1.00 74.06 85 TYR A C 1
ATOM 667 O O . TYR A 1 85 ? 4.431 9.016 8.388 1.00 74.06 85 TYR A O 1
ATOM 675 N N . LEU A 1 86 ? 5.849 10.614 9.079 1.00 78.94 86 LEU A N 1
ATOM 676 C CA . LEU A 1 86 ? 7.008 9.720 9.057 1.00 78.94 86 LEU A CA 1
ATOM 677 C C . LEU A 1 86 ? 6.888 8.633 10.136 1.00 78.94 86 LEU A C 1
ATOM 679 O O . LEU A 1 86 ? 7.075 7.458 9.838 1.00 78.94 86 LEU A O 1
ATOM 683 N N . ALA A 1 87 ? 6.529 9.011 11.366 1.00 77.94 87 ALA A N 1
ATOM 684 C CA . ALA A 1 87 ? 6.310 8.060 12.458 1.00 77.94 87 ALA A CA 1
ATOM 685 C C . ALA A 1 87 ? 5.133 7.112 12.167 1.00 77.94 87 ALA A C 1
ATOM 687 O O . ALA A 1 87 ? 5.179 5.935 12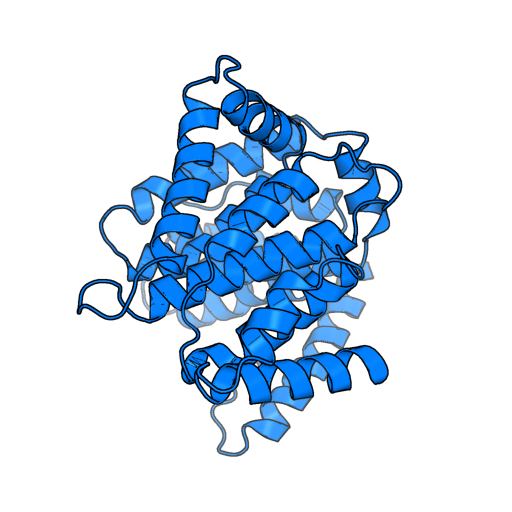.506 1.00 77.94 87 ALA A O 1
ATOM 688 N N . LEU A 1 88 ? 4.117 7.616 11.468 1.00 81.38 88 LEU A N 1
ATOM 689 C CA . LEU A 1 88 ? 2.880 6.905 11.149 1.00 81.38 88 LEU A CA 1
ATOM 690 C C . LEU A 1 88 ? 2.945 6.037 9.901 1.00 81.38 88 LEU A C 1
ATOM 692 O O . LEU A 1 88 ? 1.993 5.311 9.631 1.00 81.38 88 LEU A O 1
ATOM 696 N N . SER A 1 89 ? 4.026 6.121 9.124 1.00 87.38 89 SER A N 1
ATOM 697 C CA . SER A 1 89 ? 4.066 5.522 7.788 1.00 87.38 89 SER A CA 1
ATOM 698 C C . SER A 1 89 ? 3.759 4.025 7.813 1.00 87.38 89 SER A C 1
ATOM 700 O O . SER A 1 89 ? 2.943 3.555 7.024 1.00 87.38 89 SER A O 1
ATOM 702 N N . ASN A 1 90 ? 4.332 3.306 8.780 1.00 88.12 90 ASN A N 1
ATOM 703 C CA . ASN A 1 90 ? 4.101 1.874 8.957 1.00 88.12 90 ASN A CA 1
ATOM 704 C C . ASN A 1 90 ? 2.654 1.575 9.382 1.00 88.12 90 ASN A C 1
ATOM 706 O O . ASN A 1 90 ? 2.039 0.649 8.872 1.00 88.12 90 ASN A O 1
ATOM 710 N N . PHE A 1 91 ? 2.082 2.377 10.282 1.00 88.50 91 PHE A N 1
ATOM 711 C CA . PHE A 1 91 ? 0.724 2.147 10.784 1.00 88.50 91 PHE A CA 1
ATOM 712 C C . PHE A 1 91 ? -0.338 2.447 9.723 1.00 88.50 91 PHE A C 1
ATOM 714 O O . PHE A 1 91 ? -1.328 1.727 9.622 1.00 88.50 91 PHE A O 1
ATOM 721 N N . LEU A 1 92 ? -0.120 3.478 8.899 1.00 90.75 92 LEU A N 1
ATOM 722 C CA . LEU A 1 92 ? -0.987 3.793 7.763 1.00 90.75 92 LEU A CA 1
ATOM 723 C C . LEU A 1 92 ? -0.895 2.727 6.671 1.00 90.75 92 LEU A C 1
ATOM 725 O O . LEU A 1 92 ? -1.925 2.318 6.146 1.00 90.75 92 LEU A O 1
ATOM 729 N N . GLU A 1 93 ? 0.311 2.249 6.352 1.00 93.44 93 GLU A N 1
ATOM 730 C CA . GLU A 1 93 ? 0.492 1.140 5.408 1.00 93.44 93 GLU A CA 1
ATOM 731 C C . GLU A 1 93 ? -0.287 -0.092 5.870 1.00 93.44 93 GLU A C 1
ATOM 733 O O . GLU A 1 93 ? -1.073 -0.659 5.109 1.00 93.44 93 GLU A O 1
ATOM 738 N N . ARG A 1 94 ? -0.151 -0.433 7.151 1.00 91.88 94 ARG A N 1
ATOM 739 C CA . ARG A 1 94 ? -0.830 -1.569 7.757 1.00 91.88 94 ARG A CA 1
ATOM 740 C C . ARG A 1 94 ? -2.344 -1.391 7.841 1.00 91.88 94 ARG A C 1
ATOM 742 O O . ARG A 1 94 ? -3.064 -2.366 7.663 1.00 91.88 94 ARG A O 1
ATOM 749 N N . ALA A 1 95 ? -2.837 -0.171 8.049 1.00 92.50 95 ALA A N 1
ATOM 750 C CA . ALA A 1 95 ? -4.265 0.135 8.024 1.00 92.50 95 ALA A CA 1
ATOM 751 C C . ALA A 1 95 ? -4.878 -0.013 6.623 1.00 92.50 95 ALA A C 1
ATOM 753 O O . ALA A 1 95 ? -5.948 -0.605 6.496 1.00 92.50 95 ALA A O 1
ATOM 754 N N . ILE A 1 96 ? -4.190 0.455 5.571 1.00 95.38 96 ILE A N 1
ATOM 755 C CA . ILE A 1 96 ? -4.626 0.232 4.181 1.00 95.38 96 ILE A CA 1
ATOM 756 C C . ILE A 1 96 ? -4.635 -1.272 3.881 1.00 95.38 96 ILE A C 1
ATOM 758 O O . ILE A 1 96 ? -5.582 -1.774 3.281 1.00 95.38 96 ILE A O 1
ATOM 762 N N . TRP A 1 97 ? -3.607 -2.001 4.326 1.00 93.31 97 TRP A N 1
ATOM 763 C CA . TRP A 1 97 ? -3.540 -3.452 4.157 1.00 93.31 97 TRP A CA 1
ATOM 764 C C . TRP A 1 97 ? -4.695 -4.173 4.865 1.00 93.31 97 TRP A C 1
ATOM 766 O O . TRP A 1 97 ? -5.365 -5.010 4.269 1.00 93.31 97 TRP A O 1
ATOM 776 N N . ASN A 1 98 ? -4.981 -3.791 6.110 1.00 91.62 98 ASN A N 1
ATOM 777 C CA . ASN A 1 98 ? -6.079 -4.334 6.903 1.00 91.62 98 ASN A CA 1
ATOM 778 C C . ASN A 1 98 ? -7.448 -4.054 6.251 1.00 91.62 98 ASN A C 1
ATOM 780 O O . ASN A 1 98 ? -8.299 -4.940 6.204 1.00 91.62 98 ASN A O 1
ATOM 784 N N . TRP A 1 99 ? -7.663 -2.854 5.699 1.00 95.31 99 TRP A N 1
ATOM 785 C CA . TRP A 1 99 ? -8.864 -2.558 4.906 1.00 95.31 99 TRP A CA 1
ATOM 786 C C . TRP A 1 99 ? -8.977 -3.498 3.702 1.00 95.31 99 TRP A C 1
ATOM 788 O O . TRP A 1 99 ? -10.006 -4.138 3.520 1.00 95.31 99 TRP A O 1
ATOM 798 N N . LEU A 1 100 ? -7.900 -3.642 2.932 1.00 94.56 100 LEU A N 1
ATOM 799 C CA . LEU A 1 100 ? -7.877 -4.454 1.720 1.00 94.56 100 LEU A CA 1
ATOM 800 C C . LEU A 1 100 ? -8.137 -5.949 2.007 1.00 94.56 100 LEU A C 1
ATOM 802 O O . LEU A 1 100 ? -8.857 -6.597 1.251 1.00 94.56 100 LEU A O 1
ATOM 806 N N . GLU A 1 101 ? -7.629 -6.487 3.122 1.00 90.50 101 GLU A N 1
ATOM 807 C CA . GLU A 1 101 ? -7.888 -7.874 3.549 1.00 90.50 101 GLU A CA 1
ATOM 808 C C . GLU A 1 101 ? -9.330 -8.109 4.033 1.00 90.50 101 GLU A C 1
ATOM 810 O O . GLU A 1 101 ? -9.884 -9.182 3.791 1.00 90.50 101 GLU A O 1
ATOM 815 N N . ASN A 1 102 ? -9.954 -7.135 4.709 1.00 91.44 102 ASN A N 1
ATOM 816 C CA . ASN A 1 102 ? -11.305 -7.301 5.268 1.00 91.44 102 ASN A CA 1
ATOM 817 C C . ASN A 1 102 ? -12.429 -6.850 4.328 1.00 91.44 102 ASN A C 1
ATOM 819 O O . ASN A 1 102 ? -13.549 -7.350 4.435 1.00 91.44 102 ASN A O 1
ATOM 823 N N . PHE A 1 103 ? -12.142 -5.930 3.408 1.00 94.12 103 PHE A N 1
ATOM 824 C CA . PHE A 1 103 ? -13.098 -5.351 2.466 1.00 94.12 103 PHE A CA 1
ATOM 825 C C . PHE A 1 103 ? -12.600 -5.467 1.012 1.00 94.12 103 PHE A C 1
ATOM 827 O O . PHE A 1 103 ? -12.584 -4.477 0.279 1.00 94.12 103 PHE A O 1
ATOM 834 N N . PRO A 1 104 ? -12.218 -6.671 0.538 1.00 93.50 104 PRO A N 1
ATOM 835 C CA . PRO A 1 104 ? -11.629 -6.840 -0.792 1.00 93.50 104 PRO A CA 1
ATOM 836 C C . PRO A 1 104 ? -12.572 -6.433 -1.934 1.00 93.50 104 PRO A C 1
ATOM 838 O O . PRO A 1 104 ? -12.113 -5.989 -2.981 1.00 93.50 104 PRO A O 1
ATOM 841 N N . GLN A 1 105 ? -13.888 -6.536 -1.718 1.00 94.88 105 GLN A N 1
ATOM 842 C CA . GLN A 1 105 ? -14.904 -6.091 -2.678 1.00 94.88 105 GLN A CA 1
ATOM 843 C C . GLN A 1 105 ? -14.862 -4.571 -2.887 1.00 94.88 105 GLN A C 1
ATOM 845 O O . GLN A 1 105 ? -14.978 -4.111 -4.015 1.00 94.88 105 GLN A O 1
ATOM 850 N N . GLU A 1 106 ? -14.633 -3.786 -1.826 1.00 96.56 106 GLU A N 1
ATOM 851 C CA . GLU A 1 106 ? -14.505 -2.326 -1.943 1.00 96.56 106 GLU A CA 1
ATOM 852 C C . GLU A 1 106 ? -13.258 -1.944 -2.750 1.00 96.56 106 GLU A C 1
ATOM 854 O O . GLU A 1 106 ? -13.269 -0.952 -3.476 1.00 96.56 106 GLU A O 1
ATOM 859 N N . PHE A 1 107 ? -12.183 -2.734 -2.648 1.00 96.38 107 PHE A N 1
ATOM 860 C CA . PHE A 1 107 ? -10.983 -2.526 -3.452 1.00 96.38 107 PHE A CA 1
ATOM 861 C C . PHE A 1 107 ? -11.209 -2.860 -4.933 1.00 96.38 107 PHE A C 1
ATOM 863 O O . PHE A 1 107 ? -10.814 -2.067 -5.786 1.00 96.38 107 PHE A O 1
ATOM 870 N N . ASP A 1 108 ? -11.869 -3.978 -5.253 1.00 93.31 108 ASP A N 1
ATOM 871 C CA . ASP A 1 108 ? -12.236 -4.321 -6.639 1.00 93.31 108 ASP A CA 1
ATOM 872 C C . ASP A 1 108 ? -13.176 -3.264 -7.251 1.00 93.31 108 ASP A C 1
ATOM 874 O O . ASP A 1 108 ? -12.971 -2.787 -8.371 1.00 93.31 108 ASP A O 1
ATOM 878 N N . GLU A 1 109 ? -14.161 -2.798 -6.475 1.00 95.56 109 GLU A N 1
ATOM 879 C CA . GLU A 1 109 ? -15.021 -1.681 -6.864 1.00 95.56 109 GLU A CA 1
ATOM 880 C C . GLU A 1 109 ? -14.222 -0.396 -7.092 1.00 95.56 109 GLU A C 1
ATOM 882 O O . GLU A 1 109 ? -14.443 0.267 -8.101 1.00 95.56 109 GLU A O 1
ATOM 887 N N . LEU A 1 110 ? -13.260 -0.061 -6.226 1.00 96.56 110 LEU A N 1
ATOM 888 C CA . LEU A 1 110 ? -12.402 1.114 -6.402 1.00 96.56 110 LEU A CA 1
ATOM 889 C C . LEU A 1 110 ? -11.598 1.045 -7.707 1.00 96.56 110 LEU A C 1
ATOM 891 O O . LEU A 1 110 ? -11.436 2.072 -8.362 1.00 96.56 110 LEU A O 1
ATOM 895 N N . GLN A 1 111 ? -11.119 -0.138 -8.110 1.00 95.06 111 GLN A N 1
ATOM 896 C CA . GLN A 1 111 ? -10.400 -0.303 -9.379 1.00 95.06 111 GLN A CA 1
ATOM 897 C C . GLN A 1 111 ? -11.291 -0.052 -10.602 1.00 95.06 111 GLN A C 1
ATOM 899 O O . GLN A 1 111 ? -10.813 0.481 -11.600 1.00 95.06 111 GLN A O 1
ATOM 904 N N . THR A 1 112 ? -12.578 -0.404 -10.530 1.00 92.88 112 THR A N 1
ATOM 905 C CA . THR A 1 112 ? -13.533 -0.229 -11.643 1.00 92.88 112 THR A CA 1
ATOM 906 C C . THR A 1 112 ? -14.262 1.116 -11.618 1.00 92.88 112 THR A C 1
ATOM 908 O O . THR A 1 112 ? -14.681 1.619 -12.661 1.00 92.88 112 THR A O 1
ATOM 911 N N . LYS A 1 113 ? -14.412 1.715 -10.434 1.00 95.56 113 LYS A N 1
ATOM 912 C CA . LYS A 1 113 ? -15.031 3.021 -10.181 1.00 95.56 113 LYS A CA 1
ATOM 913 C C . LYS A 1 113 ? -14.087 3.867 -9.320 1.00 95.56 113 LYS A C 1
ATOM 915 O O . LYS A 1 113 ? -14.291 3.985 -8.109 1.00 95.56 113 LYS A O 1
ATOM 920 N N . PRO A 1 114 ? -13.054 4.464 -9.937 1.00 95.38 114 PRO A N 1
ATOM 921 C CA . PRO A 1 114 ? -12.064 5.253 -9.220 1.00 95.38 114 PRO A CA 1
ATOM 922 C C . PRO A 1 114 ? -12.697 6.424 -8.466 1.00 95.38 114 PRO A C 1
ATOM 924 O O . PRO A 1 114 ? -13.591 7.104 -8.969 1.00 95.38 114 PRO A O 1
ATOM 927 N N . ASN A 1 115 ? -12.200 6.682 -7.258 1.00 95.75 115 ASN A N 1
ATOM 928 C CA . ASN A 1 115 ? -12.602 7.823 -6.444 1.00 95.75 115 ASN A CA 1
ATOM 929 C C . ASN A 1 115 ? -11.567 8.950 -6.595 1.00 95.75 115 ASN A C 1
ATOM 931 O O . ASN A 1 115 ? -10.473 8.873 -6.034 1.00 95.75 115 ASN A O 1
ATOM 935 N N . GLU A 1 116 ? -11.913 9.994 -7.353 1.00 94.56 116 GLU A N 1
ATOM 936 C CA . GLU A 1 116 ? -11.021 11.132 -7.626 1.00 94.56 116 GLU A CA 1
ATOM 937 C C . GLU A 1 116 ? -10.625 11.894 -6.359 1.00 94.56 116 GLU A C 1
ATOM 939 O O . GLU A 1 116 ? -9.472 12.301 -6.212 1.00 94.56 116 GLU A O 1
ATOM 944 N N . GLU A 1 117 ? -11.558 12.059 -5.419 1.00 93.88 117 GLU A N 1
ATOM 945 C CA . GLU A 1 117 ? -11.296 12.796 -4.189 1.00 93.88 117 GLU A CA 1
ATOM 946 C C . GLU A 1 117 ? -10.289 12.036 -3.314 1.00 93.88 117 GLU A C 1
ATOM 948 O O . GLU A 1 117 ? -9.385 12.646 -2.742 1.00 93.88 117 GLU A O 1
ATOM 953 N N . LEU A 1 118 ? -10.418 10.708 -3.217 1.00 95.12 118 LEU A N 1
ATOM 954 C CA . LEU A 1 118 ? -9.458 9.861 -2.505 1.00 95.12 118 LEU A CA 1
ATOM 955 C C . LEU A 1 118 ? -8.095 9.900 -3.199 1.00 95.12 118 LEU A C 1
ATOM 957 O O . LEU A 1 118 ? -7.076 10.114 -2.537 1.00 95.12 118 LEU A O 1
ATOM 961 N N . ALA A 1 119 ? -8.082 9.745 -4.526 1.00 95.38 119 ALA A N 1
ATOM 962 C CA . ALA A 1 119 ? -6.861 9.751 -5.321 1.00 95.38 119 ALA A CA 1
ATOM 963 C C . ALA A 1 119 ? -6.072 11.052 -5.128 1.00 95.38 119 ALA A C 1
ATOM 965 O O . ALA A 1 119 ? -4.868 11.012 -4.861 1.00 95.38 119 ALA A O 1
ATOM 966 N N . GLU A 1 120 ? -6.755 12.200 -5.141 1.00 94.19 120 GLU A N 1
ATOM 967 C CA . GLU A 1 120 ? -6.137 13.499 -4.888 1.00 94.19 120 GLU A CA 1
ATOM 968 C C . GLU A 1 120 ? -5.440 13.541 -3.517 1.00 94.19 120 GLU A C 1
ATOM 970 O O . GLU A 1 120 ? -4.329 14.067 -3.385 1.00 94.19 120 GLU A O 1
ATOM 975 N N . ARG A 1 121 ? -6.048 12.972 -2.469 1.00 92.06 121 ARG A N 1
ATOM 976 C CA . ARG A 1 121 ? -5.429 12.954 -1.135 1.00 92.06 121 ARG A CA 1
ATOM 977 C C . ARG A 1 121 ? -4.278 11.975 -1.024 1.00 92.06 121 ARG A C 1
ATOM 979 O O . ARG A 1 121 ? -3.266 12.327 -0.416 1.00 92.06 121 ARG A O 1
ATOM 986 N N . CYS A 1 122 ? -4.402 10.795 -1.619 1.00 94.94 122 CYS A N 1
ATOM 987 C CA . CYS A 1 122 ? -3.312 9.831 -1.705 1.00 94.94 122 CYS A CA 1
ATOM 988 C C . CYS A 1 122 ? -2.101 10.446 -2.422 1.00 94.94 122 CYS A C 1
ATOM 990 O O . CYS A 1 122 ? -0.979 10.362 -1.918 1.00 94.94 122 CYS A O 1
ATOM 992 N N . GLU A 1 123 ? -2.324 11.155 -3.532 1.00 94.69 123 GLU A N 1
ATOM 993 C CA . GLU A 1 123 ? -1.274 11.870 -4.258 1.00 94.69 123 GLU A CA 1
ATOM 994 C C . GLU A 1 123 ? -0.655 13.010 -3.448 1.00 94.69 123 GLU A C 1
ATOM 996 O O . GLU A 1 123 ? 0.571 13.148 -3.427 1.00 94.69 123 GLU A O 1
ATOM 1001 N N . ARG A 1 124 ? -1.472 13.813 -2.754 1.00 91.94 124 ARG A N 1
ATOM 1002 C CA . ARG A 1 124 ? -0.975 14.874 -1.864 1.00 91.94 124 ARG A CA 1
ATOM 1003 C C . ARG A 1 124 ? -0.118 14.294 -0.740 1.00 91.94 124 ARG A C 1
ATOM 1005 O O . ARG A 1 124 ? 0.955 14.826 -0.464 1.00 91.94 124 ARG A O 1
ATOM 1012 N N . LEU A 1 125 ? -0.547 13.198 -0.112 1.00 91.25 125 LEU A N 1
ATOM 1013 C CA . LEU A 1 125 ? 0.222 12.532 0.939 1.00 91.25 125 LEU A CA 1
ATOM 1014 C C . LEU A 1 125 ? 1.542 11.961 0.406 1.00 91.25 125 LEU A C 1
ATOM 1016 O O . LEU A 1 125 ? 2.596 12.183 1.005 1.00 91.25 125 LEU A O 1
ATOM 1020 N N . PHE A 1 126 ? 1.514 11.307 -0.754 1.00 93.94 126 PHE A N 1
ATOM 1021 C CA . PHE A 1 126 ? 2.723 10.850 -1.436 1.00 93.94 126 PHE A CA 1
ATOM 1022 C C . PHE A 1 126 ? 3.709 12.008 -1.683 1.00 93.94 126 PHE A C 1
ATOM 1024 O O . PHE A 1 126 ? 4.910 11.898 -1.401 1.00 93.94 126 PHE A O 1
ATOM 1031 N N . ASP A 1 127 ? 3.205 13.140 -2.178 1.00 91.81 127 ASP A N 1
ATOM 1032 C CA . ASP A 1 127 ? 4.006 14.327 -2.473 1.00 91.81 127 ASP A CA 1
ATOM 1033 C C . ASP A 1 127 ? 4.550 15.005 -1.210 1.00 91.81 127 ASP A C 1
ATOM 1035 O O . ASP A 1 127 ? 5.623 15.602 -1.264 1.00 91.81 127 ASP A O 1
ATOM 1039 N N . MET A 1 128 ? 3.877 14.876 -0.062 1.00 88.75 128 MET A N 1
ATOM 1040 C CA . MET A 1 128 ? 4.396 15.334 1.233 1.00 88.75 128 MET A CA 1
ATOM 1041 C C . MET A 1 128 ? 5.525 14.440 1.766 1.00 88.75 128 MET A C 1
ATOM 1043 O O . MET A 1 128 ? 6.502 14.955 2.319 1.00 88.75 128 MET A O 1
ATOM 1047 N N . LEU A 1 129 ? 5.416 13.117 1.597 1.00 89.19 129 LEU A N 1
ATOM 1048 C CA . LEU A 1 129 ? 6.414 12.140 2.058 1.00 89.19 129 LEU A CA 1
ATOM 1049 C C . LEU A 1 129 ? 7.71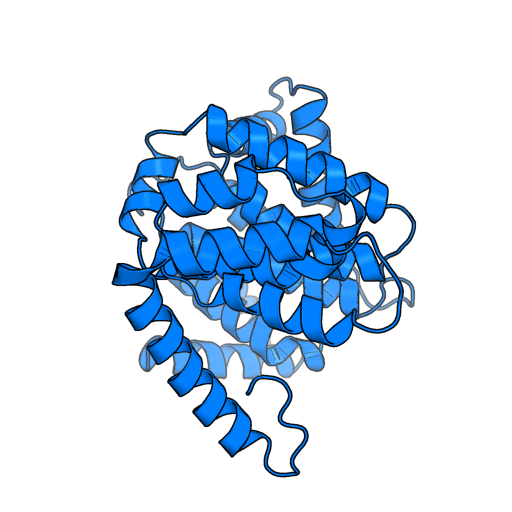8 12.205 1.251 1.00 89.19 129 LEU A C 1
ATOM 1051 O O . LEU A 1 129 ? 8.808 12.074 1.811 1.00 89.19 129 LEU A O 1
ATOM 1055 N N . THR A 1 130 ? 7.619 12.450 -0.055 1.00 87.88 130 THR A N 1
ATOM 1056 C CA . THR A 1 130 ? 8.764 12.459 -0.979 1.00 87.88 130 THR A CA 1
ATOM 1057 C C . THR A 1 130 ? 9.906 13.406 -0.547 1.00 87.88 130 THR A C 1
ATOM 1059 O O . THR A 1 130 ? 11.032 12.931 -0.364 1.00 87.88 130 THR A O 1
ATOM 1062 N N . PRO A 1 131 ? 9.676 14.715 -0.311 1.00 87.50 131 PRO A N 1
ATOM 1063 C CA . PRO A 1 131 ? 10.726 15.641 0.114 1.00 87.50 131 PRO A CA 1
ATOM 1064 C C . PRO A 1 131 ? 11.195 15.406 1.557 1.00 87.50 131 PRO A C 1
ATOM 1066 O O . PRO A 1 131 ? 12.314 15.764 1.897 1.00 87.50 131 PRO A O 1
ATOM 1069 N N . LEU A 1 132 ? 10.385 14.783 2.423 1.00 82.44 132 LEU A N 1
ATOM 1070 C CA . LEU A 1 132 ? 10.806 14.429 3.790 1.00 82.44 132 LEU A CA 1
ATOM 1071 C C . LEU A 1 132 ? 11.911 13.361 3.823 1.00 82.44 132 LEU A C 1
ATOM 1073 O O . LEU A 1 132 ? 12.640 13.235 4.817 1.00 82.44 132 LEU A O 1
ATOM 1077 N N . CYS A 1 133 ? 12.015 12.591 2.740 1.00 84.38 133 CYS A N 1
ATOM 1078 C CA . CYS A 1 133 ? 12.866 11.416 2.640 1.00 84.38 133 CYS A CA 1
ATOM 1079 C C . CYS A 1 133 ? 14.027 11.583 1.652 1.00 84.38 133 CYS A C 1
ATOM 1081 O O . CYS A 1 133 ? 14.892 10.707 1.612 1.00 84.38 133 CYS A O 1
ATOM 1083 N N . SER A 1 134 ? 14.079 12.667 0.865 1.00 79.12 134 SER A N 1
ATOM 1084 C CA . SER A 1 134 ? 15.022 12.834 -0.258 1.00 79.12 134 SER A CA 1
ATOM 1085 C C . SER A 1 134 ? 16.477 12.562 0.127 1.00 79.12 134 SER A C 1
ATOM 1087 O O . SER A 1 134 ? 17.176 11.856 -0.605 1.00 79.12 134 SER A O 1
ATOM 1089 N N . ASP A 1 135 ? 16.870 13.008 1.322 1.00 80.62 135 ASP A N 1
ATOM 1090 C CA . ASP A 1 135 ? 18.262 13.029 1.781 1.00 80.62 135 ASP A CA 1
ATOM 1091 C C . ASP A 1 135 ? 18.623 11.832 2.680 1.00 80.62 135 ASP A C 1
ATOM 1093 O O . ASP A 1 135 ? 19.747 11.720 3.168 1.00 80.62 135 ASP A O 1
ATOM 1097 N N . SER A 1 136 ? 17.682 10.910 2.933 1.00 85.69 136 SER A N 1
ATOM 1098 C CA . SER A 1 136 ? 17.895 9.780 3.845 1.00 85.69 136 SER A CA 1
ATOM 1099 C C . SER A 1 136 ? 17.327 8.473 3.310 1.00 85.69 136 SER A C 1
ATOM 1101 O O . SER A 1 136 ? 16.122 8.231 3.351 1.00 85.69 136 SER A O 1
ATOM 1103 N N . GLY A 1 137 ? 18.219 7.555 2.923 1.00 84.81 137 GLY A N 1
ATOM 1104 C CA . GLY A 1 137 ? 17.844 6.192 2.527 1.00 84.81 137 GLY A CA 1
ATOM 1105 C C . GLY A 1 137 ? 17.056 5.428 3.601 1.00 84.81 137 GLY A C 1
ATOM 1106 O O . GLY A 1 137 ? 16.199 4.625 3.258 1.00 84.81 137 GLY A O 1
ATOM 1107 N N . ARG A 1 138 ? 17.268 5.724 4.896 1.00 86.94 138 ARG A N 1
ATOM 1108 C CA . ARG A 1 138 ? 16.489 5.125 5.997 1.00 86.94 138 ARG A CA 1
ATOM 1109 C C . ARG A 1 138 ? 15.038 5.613 5.993 1.00 86.94 138 ARG A C 1
ATOM 1111 O O . ARG A 1 138 ? 14.134 4.807 6.161 1.00 86.94 138 ARG A O 1
ATOM 1118 N N . ARG A 1 139 ? 14.814 6.917 5.791 1.00 88.31 139 ARG A N 1
ATOM 1119 C CA . ARG A 1 139 ? 13.454 7.481 5.712 1.00 88.31 139 ARG A CA 1
ATOM 1120 C C . ARG A 1 139 ? 12.743 7.048 4.431 1.00 88.31 139 ARG A C 1
ATOM 1122 O O . ARG A 1 139 ? 11.555 6.753 4.477 1.00 88.31 139 ARG A O 1
ATOM 1129 N N . LYS A 1 140 ? 13.478 6.927 3.316 1.00 90.25 140 LYS A N 1
ATOM 1130 C CA . LYS A 1 140 ? 12.962 6.301 2.085 1.00 90.25 140 LYS A CA 1
ATOM 1131 C C . LYS A 1 140 ? 12.486 4.879 2.368 1.00 90.25 140 LYS A C 1
ATOM 1133 O O . LYS A 1 140 ? 11.321 4.583 2.151 1.00 90.25 140 LYS A O 1
ATOM 1138 N N . ALA A 1 141 ? 13.348 4.047 2.953 1.00 90.00 141 ALA A N 1
ATOM 1139 C CA . ALA A 1 141 ? 13.000 2.673 3.303 1.00 90.00 141 ALA A CA 1
ATOM 1140 C C . ALA A 1 141 ? 11.737 2.578 4.183 1.00 90.00 141 ALA A C 1
ATOM 1142 O O . ALA A 1 141 ? 10.883 1.733 3.948 1.00 90.00 141 ALA A O 1
ATOM 1143 N N . GLN A 1 142 ? 11.576 3.488 5.147 1.00 89.56 142 GLN A N 1
ATOM 1144 C CA . GLN A 1 142 ? 10.399 3.543 6.022 1.00 89.56 142 GLN A CA 1
ATOM 1145 C C . GLN A 1 142 ? 9.096 3.941 5.301 1.00 89.56 142 GLN A C 1
ATOM 1147 O O . GLN A 1 142 ? 8.014 3.585 5.752 1.00 89.56 142 GLN A O 1
ATOM 1152 N N . THR A 1 143 ? 9.171 4.703 4.209 1.00 92.38 143 THR A N 1
ATOM 1153 C CA . THR A 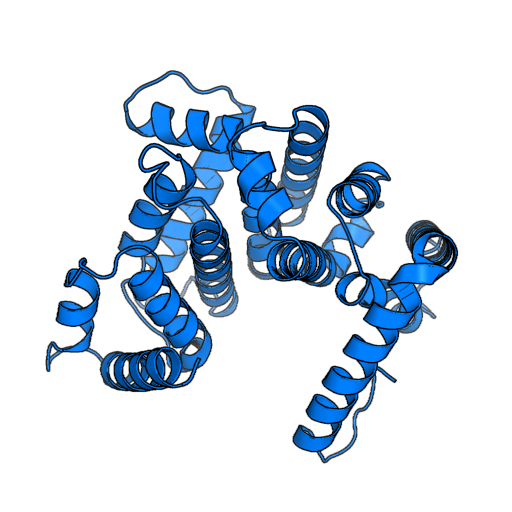1 143 ? 7.989 5.300 3.560 1.00 92.38 143 THR A CA 1
ATOM 1154 C C . THR A 1 143 ? 7.580 4.602 2.271 1.00 92.38 143 THR A C 1
ATOM 1156 O O . THR A 1 143 ? 6.414 4.687 1.897 1.00 92.38 143 THR A O 1
ATOM 1159 N N . TRP A 1 144 ? 8.488 3.883 1.607 1.00 94.75 144 TRP A N 1
ATOM 1160 C CA . TRP A 1 144 ? 8.215 3.210 0.332 1.00 94.75 144 TRP A CA 1
ATOM 1161 C C . TRP A 1 144 ? 7.015 2.251 0.364 1.00 94.75 144 TRP A C 1
ATOM 1163 O O . TRP A 1 144 ? 6.198 2.333 -0.557 1.00 94.75 144 TRP A O 1
ATOM 1173 N N . PRO A 1 145 ? 6.837 1.398 1.395 1.00 95.00 145 PRO A N 1
ATOM 1174 C CA . PRO A 1 145 ? 5.657 0.540 1.489 1.00 95.00 145 PRO A CA 1
ATOM 1175 C C . PRO A 1 145 ? 4.347 1.337 1.510 1.00 95.00 145 PRO A C 1
ATOM 1177 O O . PRO A 1 145 ? 3.444 1.044 0.728 1.00 95.00 145 PRO A O 1
ATOM 1180 N N . LEU A 1 146 ? 4.267 2.402 2.321 1.00 95.62 146 LEU A N 1
ATOM 1181 C CA . LEU A 1 146 ? 3.104 3.293 2.339 1.00 95.62 146 LEU A CA 1
ATOM 1182 C C . LEU A 1 146 ? 2.922 3.999 0.992 1.00 95.62 146 LEU A C 1
ATOM 1184 O O . LEU A 1 146 ? 1.813 4.047 0.474 1.00 95.62 146 LEU A O 1
ATOM 1188 N N . GLN A 1 147 ? 3.998 4.538 0.415 1.00 96.06 147 GLN A N 1
ATOM 1189 C CA . GLN A 1 147 ? 3.947 5.245 -0.862 1.00 96.06 147 GLN A CA 1
ATOM 1190 C C . GLN A 1 147 ? 3.375 4.361 -1.974 1.00 96.06 147 GLN A C 1
ATOM 1192 O O . GLN A 1 147 ? 2.519 4.832 -2.713 1.00 96.06 147 GLN A O 1
ATOM 1197 N N . VAL A 1 148 ? 3.761 3.083 -2.059 1.00 96.88 148 VAL A N 1
ATOM 1198 C CA . VAL A 1 148 ? 3.131 2.139 -2.996 1.00 96.88 148 VAL A CA 1
ATOM 1199 C C . VAL A 1 148 ? 1.657 1.929 -2.682 1.00 96.88 148 VAL A C 1
ATOM 1201 O O . VAL A 1 148 ? 0.842 2.004 -3.599 1.00 96.88 148 VAL A O 1
ATOM 1204 N N . MET A 1 149 ? 1.301 1.687 -1.418 1.00 97.38 149 MET A N 1
ATOM 1205 C CA . MET A 1 149 ? -0.097 1.461 -1.046 1.00 97.38 149 MET A CA 1
ATOM 1206 C C . MET A 1 149 ? -0.981 2.661 -1.398 1.00 97.38 149 MET A C 1
ATOM 1208 O O . MET A 1 149 ? -2.079 2.463 -1.901 1.00 97.38 149 MET A O 1
ATOM 1212 N N . LEU A 1 150 ? -0.488 3.894 -1.238 1.00 96.81 150 LEU A N 1
ATOM 1213 C CA . LEU A 1 150 ? -1.200 5.101 -1.667 1.00 96.81 150 LEU A CA 1
ATOM 1214 C C . LEU A 1 150 ? -1.422 5.138 -3.183 1.00 96.81 150 LEU A C 1
ATOM 1216 O O . LEU A 1 150 ? -2.510 5.492 -3.616 1.00 96.81 150 LEU A O 1
ATOM 1220 N N . LEU A 1 151 ? -0.426 4.759 -3.991 1.00 97.62 151 LEU A N 1
ATOM 1221 C CA . LEU A 1 151 ? -0.567 4.741 -5.453 1.00 97.62 151 LEU A CA 1
ATOM 1222 C C . LEU A 1 151 ? -1.511 3.636 -5.939 1.00 97.62 151 LEU A C 1
ATOM 1224 O O . LEU A 1 151 ? -2.207 3.822 -6.931 1.00 97.62 151 LEU A O 1
ATOM 1228 N N . VAL A 1 152 ? -1.565 2.503 -5.234 1.00 96.88 152 VAL A N 1
ATOM 1229 C CA . VAL A 1 152 ? -2.502 1.404 -5.518 1.00 96.88 152 VAL A CA 1
ATOM 1230 C C . VAL A 1 152 ? -3.969 1.827 -5.335 1.00 96.88 152 VAL A C 1
ATOM 1232 O O . VAL A 1 152 ? -4.848 1.287 -6.005 1.00 96.88 152 VAL A O 1
ATOM 1235 N N . LEU A 1 153 ? -4.232 2.831 -4.492 1.00 97.19 153 LEU A N 1
ATOM 1236 C CA . LEU A 1 153 ? -5.554 3.446 -4.319 1.00 97.19 153 LEU A CA 1
ATOM 1237 C C . LEU A 1 153 ? -5.906 4.470 -5.418 1.00 97.19 153 LEU A C 1
ATOM 1239 O O . LEU A 1 153 ? -6.995 5.038 -5.380 1.00 97.19 153 LEU A O 1
ATOM 1243 N N . CYS A 1 154 ? -5.025 4.699 -6.403 1.00 97.62 154 CYS A N 1
ATOM 1244 C CA . CYS A 1 154 ? -5.216 5.668 -7.490 1.00 97.62 154 CYS A CA 1
ATOM 1245 C C . CYS A 1 154 ? -5.226 4.992 -8.885 1.00 97.62 154 CYS A C 1
ATOM 1247 O O . CYS A 1 154 ? -4.263 5.157 -9.638 1.00 97.62 154 CYS A O 1
ATOM 1249 N N . PRO A 1 155 ? -6.287 4.260 -9.286 1.00 96.62 155 PRO A N 1
ATOM 1250 C CA . PRO A 1 155 ? -6.296 3.490 -10.539 1.00 96.62 155 PRO A CA 1
ATOM 1251 C C . PRO A 1 155 ? -6.022 4.327 -11.799 1.00 96.62 155 PRO A C 1
ATOM 1253 O O . PRO A 1 155 ? -5.166 3.952 -12.596 1.00 96.62 155 PRO A O 1
ATOM 1256 N N . ASN A 1 156 ? -6.656 5.501 -11.935 1.00 96.19 156 ASN A N 1
ATOM 1257 C CA . ASN A 1 156 ? -6.449 6.400 -13.084 1.00 96.19 156 ASN A CA 1
ATOM 1258 C C . ASN A 1 156 ? -4.984 6.843 -13.216 1.00 96.19 156 ASN A C 1
ATOM 1260 O O . ASN A 1 156 ? -4.423 6.865 -14.306 1.00 96.19 156 ASN A O 1
ATOM 1264 N N . LEU A 1 157 ? -4.325 7.133 -12.091 1.00 97.00 157 LEU A N 1
ATOM 1265 C CA . LEU A 1 157 ? -2.908 7.489 -12.080 1.00 97.00 157 LEU A CA 1
ATOM 1266 C C . LEU A 1 157 ? -2.027 6.310 -12.520 1.00 97.00 157 LEU A C 1
ATOM 1268 O O . LEU A 1 157 ? -1.035 6.503 -13.224 1.00 97.00 157 LEU A O 1
ATOM 1272 N N . LEU A 1 158 ? -2.358 5.087 -12.098 1.00 96.62 158 LEU A N 1
ATOM 1273 C CA . LEU A 1 158 ? -1.647 3.890 -12.548 1.00 96.62 158 LEU A CA 1
ATOM 1274 C C . LEU A 1 158 ? -1.837 3.665 -14.051 1.00 96.62 158 LEU A C 1
ATOM 1276 O O . LEU A 1 158 ? -0.879 3.286 -14.727 1.00 96.62 158 LEU A O 1
ATOM 1280 N N . GLU A 1 159 ? -3.034 3.926 -14.575 1.00 95.62 159 GLU A N 1
ATOM 1281 C CA . GLU A 1 159 ? -3.327 3.872 -16.006 1.00 95.62 159 GLU A CA 1
ATOM 1282 C C . GLU A 1 159 ? -2.499 4.896 -16.789 1.00 95.62 159 GLU A C 1
ATOM 1284 O O . GLU A 1 159 ? -1.805 4.511 -17.731 1.00 95.62 159 GLU A O 1
ATOM 1289 N N . ASP A 1 160 ? -2.448 6.153 -16.342 1.00 95.62 160 ASP A N 1
ATOM 1290 C CA . ASP A 1 160 ? -1.597 7.194 -16.931 1.00 95.62 160 ASP A CA 1
ATOM 1291 C C . ASP A 1 160 ? -0.119 6.780 -16.951 1.00 95.62 160 ASP A C 1
ATOM 1293 O O . ASP A 1 160 ? 0.568 6.893 -17.970 1.00 95.62 160 ASP A O 1
ATOM 1297 N N . ILE A 1 161 ? 0.383 6.250 -15.830 1.00 96.00 161 ILE A N 1
ATOM 1298 C CA . ILE A 1 161 ? 1.759 5.752 -15.718 1.00 96.00 161 ILE A CA 1
ATOM 1299 C C . ILE A 1 161 ? 1.998 4.582 -16.677 1.00 96.00 161 ILE A C 1
ATOM 1301 O O . ILE A 1 161 ? 3.075 4.487 -17.268 1.00 96.00 161 ILE A O 1
ATOM 1305 N N . ASN A 1 162 ? 1.032 3.676 -16.827 1.00 94.81 162 ASN A N 1
ATOM 1306 C CA . ASN A 1 162 ? 1.135 2.534 -17.728 1.00 94.81 162 ASN A CA 1
ATOM 1307 C C . ASN A 1 162 ? 1.114 2.963 -19.201 1.00 94.81 162 ASN A C 1
ATOM 1309 O O . ASN A 1 162 ? 1.937 2.496 -19.985 1.00 94.81 162 ASN A O 1
ATOM 1313 N N . ASN A 1 163 ? 0.241 3.901 -19.560 1.00 94.50 163 ASN A N 1
ATOM 1314 C CA . ASN A 1 163 ? 0.136 4.456 -20.906 1.00 94.50 163 ASN A CA 1
ATOM 1315 C C . ASN A 1 163 ? 1.387 5.254 -21.293 1.00 94.50 163 ASN A C 1
ATOM 1317 O O . ASN A 1 163 ? 1.840 5.182 -22.437 1.00 94.50 163 ASN A O 1
ATOM 1321 N N . ALA A 1 164 ? 2.003 5.957 -20.340 1.00 94.50 164 ALA A N 1
ATOM 1322 C CA . ALA A 1 164 ? 3.245 6.692 -20.566 1.00 94.50 164 ALA A CA 1
ATOM 1323 C C . ALA A 1 164 ? 4.425 5.787 -20.958 1.00 94.50 164 ALA A C 1
ATOM 1325 O O . ALA A 1 164 ? 5.308 6.214 -21.700 1.00 94.50 164 ALA A O 1
ATOM 1326 N N . GLU A 1 165 ? 4.445 4.527 -20.514 1.00 87.75 165 GLU A N 1
ATOM 1327 C CA . GLU A 1 165 ? 5.458 3.553 -20.959 1.00 87.75 165 GLU A CA 1
ATOM 1328 C C . GLU A 1 165 ? 5.303 3.196 -22.444 1.00 87.75 165 GLU A C 1
ATOM 1330 O O . GLU A 1 165 ? 6.278 2.822 -23.090 1.00 87.75 165 GLU A O 1
ATOM 1335 N N . ASN A 1 166 ? 4.100 3.369 -22.999 1.00 88.62 166 ASN A N 1
ATOM 1336 C CA . ASN A 1 166 ? 3.801 3.192 -24.421 1.00 88.62 166 ASN A CA 1
ATOM 1337 C C . ASN A 1 166 ? 3.938 4.502 -25.224 1.00 88.62 166 ASN A C 1
ATOM 1339 O O . ASN A 1 166 ? 3.516 4.566 -26.377 1.00 88.62 166 ASN A O 1
ATOM 1343 N N . GLY A 1 167 ? 4.523 5.551 -24.632 1.00 89.44 167 GLY A N 1
ATOM 1344 C CA . GLY A 1 167 ? 4.792 6.829 -25.296 1.00 89.44 167 GLY A CA 1
ATOM 1345 C C . GLY A 1 167 ? 3.689 7.882 -25.167 1.00 89.44 167 GLY A C 1
ATOM 1346 O O . GLY A 1 167 ? 3.789 8.929 -25.809 1.00 89.44 167 GLY A O 1
ATOM 1347 N N . ALA A 1 168 ? 2.656 7.649 -24.349 1.00 93.75 168 ALA A N 1
ATOM 1348 C CA . ALA A 1 168 ? 1.652 8.673 -24.068 1.00 93.75 168 ALA A CA 1
ATOM 1349 C C . ALA A 1 168 ? 2.257 9.858 -23.280 1.00 93.75 168 ALA A C 1
ATOM 1351 O O . ALA A 1 168 ? 3.152 9.661 -22.450 1.00 93.75 168 ALA A O 1
ATOM 1352 N N . PRO A 1 169 ? 1.780 11.097 -23.504 1.00 92.06 169 PRO A N 1
ATOM 1353 C CA . PRO A 1 169 ? 2.188 12.239 -22.695 1.00 92.06 169 PRO A CA 1
ATOM 1354 C C . PRO A 1 169 ? 1.742 12.052 -21.239 1.00 92.06 169 PRO A C 1
ATOM 1356 O O . PRO A 1 169 ? 0.644 11.573 -20.976 1.00 92.06 169 PRO A O 1
ATOM 1359 N N . ILE A 1 170 ? 2.587 12.465 -20.292 1.00 92.94 170 ILE A N 1
ATOM 1360 C CA . ILE A 1 170 ? 2.329 12.337 -18.853 1.00 92.94 170 ILE A CA 1
ATOM 1361 C C . ILE A 1 170 ? 2.510 13.684 -18.152 1.00 92.94 170 ILE A C 1
ATOM 1363 O O . ILE A 1 170 ? 3.466 14.419 -18.410 1.00 92.94 170 ILE A O 1
ATOM 1367 N N . GLY A 1 171 ? 1.586 14.018 -17.250 1.00 91.12 171 GLY A N 1
ATOM 1368 C CA . GLY A 1 171 ? 1.665 15.237 -16.448 1.00 91.12 171 GLY A CA 1
ATOM 1369 C C . GLY A 1 171 ? 2.819 15.208 -15.439 1.00 91.12 171 GLY A C 1
ATOM 1370 O O . GLY A 1 171 ? 3.237 14.151 -14.968 1.00 91.12 171 GLY A O 1
ATOM 1371 N N . ALA A 1 172 ? 3.310 16.384 -15.035 1.00 89.00 172 ALA A N 1
ATOM 1372 C CA . ALA A 1 172 ? 4.444 16.501 -14.110 1.00 89.00 172 ALA A CA 1
ATOM 1373 C C . ALA A 1 172 ? 4.195 15.867 -12.723 1.00 89.00 172 ALA A C 1
ATOM 1375 O O . ALA A 1 172 ? 5.146 15.426 -12.074 1.00 89.00 172 ALA A O 1
ATOM 1376 N N . SER A 1 173 ? 2.935 15.818 -12.257 1.00 87.69 173 SER A N 1
ATOM 1377 C CA . SER A 1 173 ? 2.570 15.077 -11.035 1.00 87.69 173 SER A CA 1
ATOM 1378 C C . SER A 1 173 ? 2.806 13.580 -11.234 1.00 87.69 173 SER A C 1
ATOM 1380 O O . SER A 1 173 ? 3.626 12.990 -10.531 1.00 87.69 173 SER A O 1
ATOM 1382 N N . ALA A 1 174 ? 2.158 12.989 -12.240 1.00 93.00 174 ALA A N 1
ATOM 1383 C CA . ALA A 1 174 ? 2.232 11.563 -12.530 1.00 93.00 174 ALA A CA 1
ATOM 1384 C C . ALA A 1 174 ? 3.654 11.100 -12.896 1.00 93.00 174 ALA A C 1
ATOM 1386 O O . ALA A 1 174 ? 4.075 10.018 -12.487 1.00 93.00 174 ALA A O 1
ATOM 1387 N N . LEU A 1 175 ? 4.453 11.951 -13.551 1.00 94.25 175 LEU A N 1
ATOM 1388 C CA . LEU A 1 175 ? 5.858 11.667 -13.857 1.00 94.25 175 LEU A CA 1
ATOM 1389 C C . LEU A 1 175 ? 6.701 11.415 -12.597 1.00 94.25 175 LEU A C 1
ATOM 1391 O O . LEU A 1 175 ? 7.542 10.518 -12.591 1.00 94.25 175 LEU A O 1
ATOM 1395 N N . ARG A 1 176 ? 6.464 12.156 -11.506 1.00 93.44 176 ARG A N 1
ATOM 1396 C CA . ARG A 1 176 ? 7.168 11.928 -10.231 1.00 93.44 176 ARG A CA 1
ATOM 1397 C C . ARG A 1 176 ? 6.821 10.567 -9.625 1.00 93.44 176 ARG A C 1
ATOM 1399 O O . ARG A 1 176 ? 7.705 9.886 -9.111 1.00 93.44 176 ARG A O 1
ATOM 1406 N N . LYS A 1 177 ? 5.558 10.144 -9.725 1.00 95.69 177 LYS A N 1
ATOM 1407 C CA . LYS A 1 177 ? 5.106 8.826 -9.254 1.00 95.69 177 LYS A CA 1
ATOM 1408 C C . LYS A 1 177 ? 5.632 7.695 -10.146 1.00 95.69 177 LYS A C 1
ATOM 1410 O O . LYS A 1 177 ? 6.059 6.665 -9.632 1.00 95.69 177 LYS A O 1
ATOM 1415 N N . LYS A 1 178 ? 5.726 7.913 -11.464 1.00 95.44 178 LYS A N 1
ATOM 1416 C CA . LYS A 1 178 ? 6.446 7.015 -12.384 1.00 95.44 178 LYS A CA 1
ATOM 1417 C C . LYS A 1 178 ? 7.912 6.850 -11.973 1.00 95.44 178 LYS A C 1
ATOM 1419 O O . LYS A 1 178 ? 8.379 5.723 -11.832 1.00 95.44 178 LYS A O 1
ATOM 1424 N N . GLN A 1 179 ? 8.611 7.958 -11.715 1.00 93.94 179 GLN A N 1
ATOM 1425 C CA . GLN A 1 179 ? 10.015 7.939 -11.295 1.00 93.94 179 GLN A CA 1
ATOM 1426 C C . GLN A 1 179 ? 10.217 7.143 -9.999 1.00 93.94 179 GLN A C 1
ATOM 1428 O O . GLN A 1 179 ? 11.208 6.433 -9.870 1.00 93.94 179 GLN A O 1
ATOM 1433 N N . PHE A 1 180 ? 9.265 7.198 -9.067 1.00 95.06 180 PHE A N 1
ATOM 1434 C CA . PHE A 1 180 ? 9.291 6.367 -7.865 1.00 95.06 180 PHE A CA 1
ATOM 1435 C C . PHE A 1 180 ? 9.244 4.861 -8.174 1.00 95.06 180 PHE A C 1
ATOM 1437 O O . PHE A 1 180 ? 10.032 4.102 -7.609 1.00 95.06 180 PHE A O 1
ATOM 1444 N N . PHE A 1 181 ? 8.403 4.411 -9.113 1.00 94.50 181 PHE A N 1
ATOM 1445 C CA . PHE A 1 181 ? 8.434 3.011 -9.562 1.00 94.50 181 PHE A CA 1
ATOM 1446 C C . PHE A 1 181 ? 9.786 2.635 -10.181 1.00 94.50 181 PHE A C 1
ATOM 1448 O O . PHE A 1 181 ? 10.284 1.532 -9.950 1.00 94.50 181 PHE A O 1
ATOM 1455 N N . ASP A 1 182 ? 10.408 3.545 -10.930 1.00 92.31 182 ASP A N 1
ATOM 1456 C CA . ASP A 1 182 ? 11.732 3.313 -11.510 1.00 92.31 182 ASP A CA 1
ATOM 1457 C C . ASP A 1 182 ? 12.840 3.286 -10.440 1.00 92.31 182 ASP A C 1
ATOM 1459 O O . ASP A 1 182 ? 13.764 2.476 -10.530 1.00 92.31 182 ASP A O 1
ATOM 1463 N N . ASP A 1 183 ? 12.728 4.085 -9.376 1.00 91.56 183 ASP A N 1
ATOM 1464 C CA . ASP A 1 183 ? 13.617 4.034 -8.208 1.00 91.56 183 ASP A CA 1
ATOM 1465 C C . ASP A 1 183 ? 13.533 2.682 -7.495 1.00 91.56 183 ASP A C 1
ATOM 1467 O O . ASP A 1 183 ? 14.569 2.091 -7.179 1.00 91.56 183 ASP A O 1
ATOM 1471 N N . MET A 1 184 ? 12.319 2.156 -7.303 1.00 90.75 184 MET A N 1
ATOM 1472 C CA . MET A 1 184 ? 12.122 0.820 -6.738 1.00 90.75 184 MET A CA 1
ATOM 1473 C C . MET A 1 184 ? 12.736 -0.264 -7.626 1.00 90.75 184 MET A C 1
ATOM 1475 O O . MET A 1 184 ? 13.495 -1.096 -7.130 1.00 90.75 184 MET A O 1
ATOM 1479 N N . LYS A 1 185 ? 12.487 -0.235 -8.944 1.00 88.75 185 LYS A N 1
ATOM 1480 C CA . LYS A 1 185 ? 13.101 -1.189 -9.890 1.00 88.75 185 LYS A CA 1
ATOM 1481 C C . LYS A 1 185 ? 14.630 -1.144 -9.824 1.00 88.75 185 LYS A C 1
ATOM 1483 O O . LYS A 1 185 ? 15.269 -2.193 -9.824 1.00 88.75 185 LYS A O 1
ATOM 1488 N N . ARG A 1 186 ? 15.226 0.053 -9.738 1.00 87.88 186 ARG A N 1
ATOM 1489 C CA . ARG A 1 186 ? 16.682 0.223 -9.591 1.00 87.88 186 ARG A CA 1
ATOM 1490 C C . ARG A 1 186 ? 17.202 -0.355 -8.278 1.00 87.88 186 ARG A C 1
ATOM 1492 O O . ARG A 1 186 ? 18.243 -1.006 -8.291 1.00 87.88 186 ARG A O 1
ATOM 1499 N N . ALA A 1 187 ? 16.481 -0.160 -7.174 1.00 86.81 187 ALA A N 1
ATOM 1500 C CA . ALA A 1 187 ? 16.841 -0.752 -5.887 1.00 86.81 187 ALA A CA 1
ATOM 1501 C C . ALA A 1 187 ? 16.817 -2.290 -5.939 1.00 86.81 187 ALA A C 1
ATOM 1503 O O . ALA A 1 187 ? 17.754 -2.919 -5.457 1.00 86.81 187 ALA A O 1
ATOM 1504 N N . LEU A 1 188 ? 15.809 -2.887 -6.587 1.00 84.00 188 LEU A N 1
ATOM 1505 C CA . LEU A 1 188 ? 15.688 -4.343 -6.762 1.00 84.00 188 LEU A CA 1
ATOM 1506 C C . LEU A 1 188 ? 16.775 -4.948 -7.668 1.00 84.00 188 LEU A C 1
ATOM 1508 O O . LEU A 1 188 ? 17.190 -6.088 -7.455 1.00 84.00 188 LEU A O 1
ATOM 1512 N N . ALA A 1 189 ? 17.230 -4.194 -8.673 1.00 80.62 189 ALA A N 1
ATOM 1513 C CA . ALA A 1 189 ? 18.235 -4.637 -9.641 1.00 80.62 189 ALA A CA 1
ATOM 1514 C C . ALA A 1 189 ? 19.688 -4.472 -9.152 1.00 80.62 189 ALA A C 1
ATOM 1516 O O . ALA A 1 189 ? 20.620 -4.898 -9.838 1.00 80.62 189 ALA A O 1
ATOM 1517 N N . SER A 1 190 ? 19.902 -3.827 -8.002 1.00 75.38 190 SER A N 1
ATOM 1518 C CA . SER A 1 190 ? 21.232 -3.526 -7.474 1.00 75.38 190 SER A CA 1
ATOM 1519 C C . SER A 1 190 ? 21.977 -4.803 -7.058 1.00 75.38 190 SER A C 1
ATOM 1521 O O . SER A 1 190 ? 21.726 -5.354 -5.990 1.00 75.38 190 SER A O 1
ATOM 1523 N N . HIS A 1 191 ? 22.952 -5.237 -7.865 1.00 59.84 191 HIS A N 1
ATOM 1524 C CA . HIS A 1 191 ? 23.909 -6.285 -7.493 1.00 59.84 191 HIS A CA 1
ATOM 1525 C C . HIS A 1 191 ? 24.923 -5.764 -6.463 1.00 59.84 191 HIS A C 1
ATOM 1527 O O . HIS A 1 191 ? 25.377 -4.628 -6.563 1.00 59.84 191 HIS A O 1
ATOM 1533 N N . ASN A 1 192 ? 25.289 -6.615 -5.498 1.00 53.00 192 ASN A N 1
ATOM 1534 C CA . ASN A 1 192 ? 26.337 -6.424 -4.487 1.00 53.00 192 ASN A CA 1
ATOM 1535 C C . ASN A 1 192 ? 27.516 -5.536 -4.928 1.00 53.00 192 ASN A C 1
ATOM 1537 O O . ASN A 1 192 ? 28.521 -6.055 -5.392 1.00 53.00 192 ASN A O 1
ATOM 1541 N N . HIS A 1 193 ? 27.426 -4.225 -4.686 1.00 44.66 193 HIS A N 1
ATOM 1542 C CA . HIS A 1 193 ? 28.556 -3.309 -4.523 1.00 44.66 193 HIS A CA 1
ATOM 1543 C C . HIS A 1 193 ? 28.120 -2.133 -3.626 1.00 44.66 193 HIS A C 1
ATOM 1545 O O . HIS A 1 193 ? 27.669 -1.082 -4.078 1.00 44.66 193 HIS A O 1
ATOM 1551 N N . SER A 1 194 ? 28.217 -2.355 -2.311 1.00 45.50 194 SER A N 1
ATOM 1552 C CA . SER A 1 194 ? 28.627 -1.359 -1.302 1.00 45.50 194 SER A CA 1
ATOM 1553 C C . SER A 1 194 ? 27.916 0.010 -1.209 1.00 45.50 194 SER A C 1
ATOM 1555 O O . SER A 1 194 ? 28.461 0.903 -0.566 1.00 45.50 194 SER A O 1
ATOM 1557 N N . SER A 1 195 ? 26.722 0.222 -1.780 1.00 48.44 195 SER A N 1
ATOM 1558 C CA . SER A 1 195 ? 26.070 1.553 -1.757 1.00 48.44 195 SER A CA 1
ATOM 1559 C C . SER A 1 195 ? 24.562 1.572 -1.474 1.00 48.44 195 SER A C 1
ATOM 1561 O O . SER A 1 195 ? 24.080 2.536 -0.871 1.00 48.44 195 SER A O 1
ATOM 1563 N N . ALA A 1 196 ? 23.807 0.521 -1.812 1.00 52.12 196 ALA A N 1
ATOM 1564 C CA . ALA A 1 196 ? 22.431 0.375 -1.340 1.00 52.12 196 ALA A CA 1
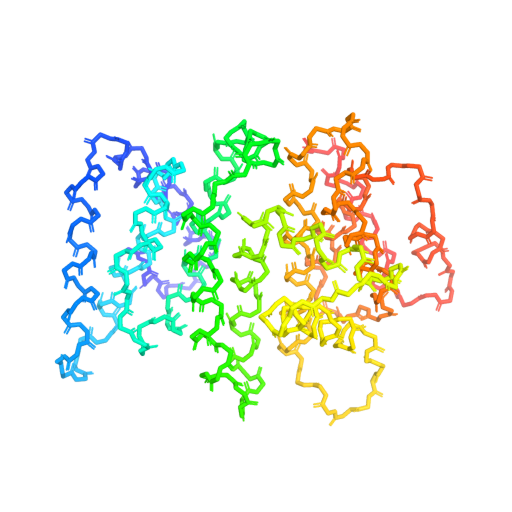ATOM 1565 C C . ALA A 1 196 ? 22.449 -0.151 0.103 1.00 52.12 196 ALA A C 1
ATOM 1567 O O . ALA A 1 196 ? 22.955 -1.237 0.376 1.00 52.12 196 ALA A O 1
ATOM 1568 N N . LYS A 1 197 ? 21.920 0.634 1.048 1.00 64.44 197 LYS A N 1
ATOM 1569 C CA . LYS A 1 197 ? 21.745 0.173 2.432 1.00 64.44 197 LYS A CA 1
ATOM 1570 C C . LYS A 1 197 ? 20.745 -1.002 2.422 1.00 64.44 197 LYS A C 1
ATOM 1572 O O . LYS A 1 197 ? 19.696 -0.825 1.802 1.00 64.44 197 LYS A O 1
ATOM 1577 N N . PRO A 1 198 ? 21.014 -2.136 3.101 1.00 70.56 198 PRO A N 1
ATOM 1578 C CA . PRO A 1 198 ? 20.142 -3.323 3.109 1.00 70.56 198 PRO A CA 1
ATOM 1579 C C . PRO A 1 198 ? 18.655 -3.012 3.340 1.00 70.56 198 PRO A C 1
ATOM 1581 O O . PRO A 1 198 ? 17.788 -3.535 2.646 1.00 70.56 198 PRO A O 1
ATOM 1584 N N . SER A 1 199 ? 18.370 -2.034 4.204 1.00 80.94 199 SER A N 1
ATOM 1585 C CA . SER A 1 199 ? 17.010 -1.582 4.506 1.00 80.94 199 SER A CA 1
ATOM 1586 C C . SER A 1 199 ? 16.240 -0.997 3.316 1.00 80.94 199 SER A C 1
ATOM 1588 O O . SER A 1 199 ? 15.018 -1.095 3.274 1.00 80.94 199 SER A O 1
ATOM 1590 N N . LEU A 1 200 ? 16.912 -0.380 2.336 1.00 86.81 200 LEU A N 1
ATOM 1591 C CA . LEU A 1 200 ? 16.235 0.167 1.156 1.00 86.81 200 LEU A CA 1
ATOM 1592 C C . LEU A 1 200 ? 15.834 -0.939 0.175 1.00 86.81 200 LEU A C 1
ATOM 1594 O O . LEU A 1 200 ? 14.771 -0.850 -0.432 1.00 86.81 200 LEU A O 1
ATOM 1598 N N . LEU A 1 201 ? 16.659 -1.981 0.043 1.00 85.88 201 LEU A N 1
ATOM 1599 C CA . LEU A 1 201 ? 16.314 -3.159 -0.750 1.00 85.88 201 LEU A CA 1
ATOM 1600 C C . LEU A 1 201 ? 15.130 -3.903 -0.121 1.00 85.88 201 LEU A C 1
ATOM 1602 O O . LEU A 1 201 ? 14.169 -4.203 -0.821 1.00 85.88 201 LEU A O 1
ATOM 1606 N N . GLU A 1 202 ? 15.164 -4.141 1.192 1.00 85.94 202 GLU A N 1
ATOM 1607 C CA . GLU A 1 202 ? 14.044 -4.730 1.940 1.00 85.94 202 GLU A CA 1
ATOM 1608 C C . GLU A 1 202 ? 12.745 -3.951 1.729 1.00 85.94 202 GLU A C 1
ATOM 1610 O O . GLU A 1 202 ? 11.713 -4.541 1.413 1.00 85.94 202 GLU A O 1
ATOM 1615 N N . ALA A 1 203 ? 12.804 -2.621 1.827 1.00 89.88 203 ALA A N 1
ATOM 1616 C CA . ALA A 1 203 ? 11.657 -1.762 1.573 1.00 89.88 203 ALA A CA 1
ATOM 1617 C C . ALA A 1 203 ? 11.153 -1.861 0.126 1.00 89.88 203 ALA A C 1
ATOM 1619 O O . ALA A 1 203 ? 9.945 -1.886 -0.094 1.00 89.88 203 ALA A O 1
ATOM 1620 N N . ALA A 1 204 ? 12.054 -1.952 -0.858 1.00 90.31 204 ALA A N 1
ATOM 1621 C CA . ALA A 1 204 ? 11.693 -2.138 -2.263 1.00 90.31 204 ALA A CA 1
ATOM 1622 C C . ALA A 1 204 ? 10.989 -3.484 -2.496 1.00 90.31 204 ALA A C 1
ATOM 1624 O O . ALA A 1 204 ? 9.991 -3.550 -3.219 1.00 90.31 204 ALA A O 1
ATOM 1625 N N . ILE A 1 205 ? 11.486 -4.551 -1.860 1.00 86.81 205 ILE A N 1
ATOM 1626 C CA . ILE A 1 205 ? 10.879 -5.884 -1.910 1.00 86.81 205 ILE A CA 1
ATOM 1627 C C . ILE A 1 205 ? 9.503 -5.844 -1.246 1.00 86.81 205 ILE A C 1
ATOM 1629 O O . ILE A 1 205 ? 8.532 -6.254 -1.874 1.00 86.81 205 ILE A O 1
ATOM 1633 N N . LEU A 1 206 ? 9.390 -5.309 -0.025 1.00 88.56 206 LEU A N 1
ATOM 1634 C CA . LEU A 1 206 ? 8.122 -5.210 0.703 1.00 88.56 206 LEU A CA 1
ATOM 1635 C C . LEU A 1 206 ? 7.084 -4.392 -0.073 1.00 88.56 206 LEU A C 1
ATOM 1637 O O . LEU A 1 206 ? 5.955 -4.840 -0.245 1.00 88.56 206 LEU A O 1
ATOM 1641 N N . ALA A 1 207 ? 7.471 -3.238 -0.613 1.00 92.75 207 ALA A N 1
ATOM 1642 C CA . ALA A 1 207 ? 6.593 -2.414 -1.434 1.00 92.75 207 ALA A CA 1
ATOM 1643 C C . ALA A 1 207 ? 6.131 -3.167 -2.699 1.00 92.75 207 ALA A C 1
ATOM 1645 O O . ALA A 1 207 ? 4.951 -3.153 -3.046 1.00 92.75 207 ALA A O 1
ATOM 1646 N N . THR A 1 208 ? 7.028 -3.915 -3.349 1.00 89.75 208 THR A N 1
ATOM 1647 C CA . THR A 1 208 ? 6.674 -4.759 -4.502 1.00 89.75 208 THR A CA 1
ATOM 1648 C C . THR A 1 208 ? 5.729 -5.894 -4.112 1.00 89.75 208 THR A C 1
ATOM 1650 O O . THR A 1 208 ? 4.770 -6.159 -4.835 1.00 89.75 208 THR A O 1
ATOM 1653 N N . VAL A 1 209 ? 5.962 -6.548 -2.971 1.00 88.06 209 VAL A N 1
ATOM 1654 C CA . VAL A 1 209 ? 5.080 -7.585 -2.416 1.00 88.06 209 VAL A CA 1
ATOM 1655 C C . VAL A 1 209 ? 3.696 -7.015 -2.157 1.00 88.06 209 VAL A C 1
ATOM 1657 O O . VAL A 1 209 ? 2.728 -7.601 -2.626 1.00 88.06 209 VAL A O 1
ATOM 1660 N N . ASN A 1 210 ? 3.598 -5.870 -1.483 1.00 91.75 210 ASN A N 1
ATOM 1661 C CA . ASN A 1 210 ? 2.332 -5.198 -1.208 1.00 91.75 210 ASN A CA 1
ATOM 1662 C C . ASN A 1 210 ? 1.560 -4.927 -2.502 1.00 91.75 210 ASN A C 1
ATOM 1664 O O . ASN A 1 210 ? 0.419 -5.355 -2.629 1.00 91.75 210 ASN A O 1
ATOM 1668 N N . MET A 1 211 ? 2.211 -4.343 -3.513 1.00 92.19 211 MET A N 1
ATOM 1669 C CA . MET A 1 211 ? 1.591 -4.104 -4.820 1.00 92.19 211 MET A CA 1
ATOM 1670 C C . MET A 1 211 ? 1.108 -5.394 -5.495 1.00 92.19 211 MET A C 1
ATOM 1672 O O . MET A 1 211 ? 0.006 -5.442 -6.040 1.00 92.19 211 MET A O 1
ATOM 1676 N N . CYS A 1 212 ? 1.924 -6.453 -5.459 1.00 88.44 212 CYS A N 1
ATOM 1677 C CA . CYS A 1 212 ? 1.531 -7.749 -5.997 1.00 88.44 212 CYS A CA 1
ATOM 1678 C C . CYS A 1 212 ? 0.323 -8.303 -5.227 1.00 88.44 212 CYS A C 1
ATOM 1680 O O . CYS A 1 212 ? -0.621 -8.797 -5.834 1.00 88.44 212 CYS A O 1
ATOM 1682 N N . LYS A 1 213 ? 0.327 -8.234 -3.894 1.00 89.94 213 LYS A N 1
ATOM 1683 C CA . LYS A 1 213 ? -0.752 -8.812 -3.098 1.00 89.94 213 LYS A CA 1
ATOM 1684 C C . LYS A 1 213 ? -2.045 -8.045 -3.324 1.00 89.94 213 LYS A C 1
ATOM 1686 O O . LYS A 1 213 ? -3.069 -8.691 -3.489 1.00 89.94 213 LYS A O 1
ATOM 1691 N N . SER A 1 214 ? -1.991 -6.717 -3.433 1.00 93.25 214 SER A N 1
ATOM 1692 C CA . SER A 1 214 ? -3.142 -5.907 -3.834 1.00 93.25 214 SER A CA 1
ATOM 1693 C C . SER A 1 214 ? -3.700 -6.349 -5.186 1.00 93.25 214 SER A C 1
ATOM 1695 O O . SER A 1 214 ? -4.905 -6.515 -5.321 1.00 93.25 214 SER A O 1
ATOM 1697 N N . ALA A 1 215 ? -2.842 -6.646 -6.167 1.00 91.88 215 ALA A N 1
ATOM 1698 C CA . ALA A 1 215 ? -3.290 -7.140 -7.470 1.00 91.88 215 ALA A CA 1
ATOM 1699 C C . ALA A 1 215 ? -4.044 -8.483 -7.399 1.00 91.88 215 ALA A C 1
ATOM 1701 O O . ALA A 1 215 ? -4.858 -8.758 -8.272 1.00 91.88 215 ALA A O 1
ATOM 1702 N N . CYS A 1 216 ? -3.827 -9.311 -6.367 1.00 89.06 216 CYS A N 1
ATOM 1703 C CA . CYS A 1 216 ? -4.601 -10.545 -6.162 1.00 89.06 216 CYS A CA 1
ATOM 1704 C C . CYS A 1 216 ? -6.073 -10.296 -5.801 1.00 89.06 216 CYS A C 1
ATOM 1706 O O . CYS A 1 216 ? -6.866 -11.230 -5.878 1.00 89.06 216 CYS A O 1
ATOM 1708 N N . TYR A 1 217 ? -6.424 -9.078 -5.385 1.00 90.81 217 TYR A N 1
ATOM 1709 C CA . TYR A 1 217 ? -7.792 -8.687 -5.045 1.00 90.81 217 TYR A CA 1
ATOM 1710 C C . TYR A 1 217 ? -8.509 -7.966 -6.190 1.00 90.81 217 TYR A C 1
ATOM 1712 O O . TYR A 1 217 ? -9.668 -7.602 -6.038 1.00 90.81 217 TYR A O 1
ATOM 1720 N N . VAL A 1 218 ? -7.840 -7.782 -7.332 1.00 91.56 218 VAL A N 1
ATOM 1721 C CA . VAL A 1 218 ? -8.461 -7.285 -8.563 1.00 91.56 218 VAL A CA 1
ATOM 1722 C C . VAL A 1 218 ? -9.058 -8.455 -9.334 1.00 91.56 218 VAL A C 1
ATOM 1724 O O . VAL A 1 218 ? -8.437 -9.516 -9.454 1.00 91.56 218 VAL A O 1
ATOM 1727 N N . ASN A 1 219 ? -10.248 -8.261 -9.896 1.00 87.50 219 ASN A N 1
ATOM 1728 C CA . ASN A 1 219 ? -10.913 -9.251 -10.727 1.00 87.50 219 ASN A CA 1
ATOM 1729 C C . ASN A 1 219 ? -10.006 -9.736 -11.871 1.00 87.50 219 ASN A C 1
ATOM 1731 O O . ASN A 1 219 ? -9.594 -8.971 -12.741 1.00 87.50 219 ASN A O 1
ATOM 1735 N N . ILE A 1 220 ? -9.752 -11.047 -11.922 1.00 82.12 220 ILE A N 1
ATOM 1736 C CA . ILE A 1 220 ? -8.892 -11.686 -12.934 1.00 82.12 220 ILE A CA 1
ATOM 1737 C C . ILE A 1 220 ? -9.380 -11.484 -14.382 1.00 82.12 220 ILE A C 1
ATOM 1739 O O . ILE A 1 220 ? -8.616 -11.662 -15.336 1.00 82.12 220 ILE A O 1
ATOM 1743 N N . ASN A 1 221 ? -10.655 -11.133 -14.564 1.00 85.69 221 ASN A N 1
ATOM 1744 C CA . ASN A 1 221 ? -11.220 -10.841 -15.876 1.00 85.69 221 ASN A CA 1
ATOM 1745 C C . ASN A 1 221 ? -10.871 -9.429 -16.372 1.00 85.69 221 ASN A C 1
ATOM 1747 O O . ASN A 1 221 ? -10.859 -9.221 -17.585 1.00 85.69 221 ASN A O 1
ATOM 1751 N N . ASP A 1 222 ? -10.509 -8.494 -15.487 1.00 86.44 222 ASP A N 1
ATOM 1752 C CA . ASP A 1 222 ? -9.990 -7.171 -15.858 1.00 86.44 222 ASP A CA 1
ATOM 1753 C C . ASP A 1 222 ? -8.494 -7.250 -16.199 1.00 86.44 222 ASP A C 1
ATOM 1755 O O . ASP A 1 222 ? -7.618 -6.685 -15.549 1.00 86.44 222 ASP A O 1
ATOM 1759 N N . ARG A 1 223 ? -8.166 -8.004 -17.252 1.00 83.31 223 ARG A N 1
ATOM 1760 C CA . ARG A 1 223 ? -6.769 -8.203 -17.681 1.00 83.31 223 ARG A CA 1
ATOM 1761 C C . ARG A 1 223 ? -6.085 -6.908 -18.127 1.00 83.31 223 ARG A C 1
ATOM 1763 O O . ARG A 1 223 ? -4.858 -6.862 -18.171 1.00 83.31 223 ARG A O 1
ATOM 1770 N N . SER A 1 224 ? -6.871 -5.897 -18.492 1.00 88.12 224 SER A N 1
ATOM 1771 C CA . SER A 1 224 ? -6.416 -4.559 -18.872 1.00 88.12 224 SER A CA 1
ATOM 1772 C C . SER A 1 224 ? -5.984 -3.704 -17.688 1.00 88.12 224 SER A C 1
ATOM 1774 O O . SER A 1 224 ? -5.332 -2.685 -17.917 1.00 88.12 224 SER A O 1
ATOM 1776 N N . ASN A 1 225 ? -6.305 -4.101 -16.452 1.00 92.69 225 ASN A N 1
ATOM 1777 C CA . ASN A 1 225 ? -6.009 -3.299 -15.278 1.00 92.69 225 ASN A CA 1
ATOM 1778 C C . ASN A 1 225 ? -4.524 -2.902 -15.225 1.00 92.69 225 ASN A C 1
ATOM 1780 O O . ASN A 1 225 ? -3.615 -3.745 -15.275 1.00 92.69 225 ASN A O 1
ATOM 1784 N N . ALA A 1 226 ? -4.269 -1.600 -15.102 1.00 94.06 226 ALA A N 1
ATOM 1785 C CA . ALA A 1 226 ? -2.922 -1.050 -15.113 1.00 94.06 226 ALA A CA 1
ATOM 1786 C C . ALA A 1 226 ? -2.043 -1.618 -13.986 1.00 94.06 226 ALA A C 1
ATOM 1788 O O . ALA A 1 226 ? -0.834 -1.798 -14.181 1.00 94.06 226 ALA A O 1
ATOM 1789 N N . LEU A 1 227 ? -2.640 -1.978 -12.841 1.00 93.50 227 LEU A N 1
ATOM 1790 C CA . LEU A 1 227 ? -1.932 -2.579 -11.715 1.00 93.50 227 LEU A CA 1
ATOM 1791 C C . LEU A 1 227 ? -1.259 -3.899 -12.112 1.00 93.50 227 LEU A C 1
ATOM 1793 O O . LEU A 1 227 ? -0.095 -4.109 -11.763 1.00 93.50 227 LEU A O 1
ATOM 1797 N N . PHE A 1 228 ? -1.920 -4.755 -12.903 1.00 90.44 228 PHE A N 1
ATOM 1798 C CA . PHE A 1 228 ? -1.309 -5.997 -13.387 1.00 90.44 228 PHE A CA 1
ATOM 1799 C C . PHE A 1 228 ? -0.053 -5.712 -14.214 1.00 90.44 228 PHE A C 1
ATOM 1801 O O . PHE A 1 228 ? 0.994 -6.323 -13.983 1.00 90.44 228 PHE A O 1
ATOM 1808 N N . SER A 1 229 ? -0.123 -4.746 -15.130 1.00 89.94 229 SER A N 1
ATOM 1809 C CA . SER A 1 229 ? 1.000 -4.377 -15.999 1.00 89.94 229 SER A CA 1
ATOM 1810 C C . SER A 1 229 ? 2.180 -3.788 -15.217 1.00 89.94 229 SER A C 1
ATOM 1812 O O . SER A 1 229 ? 3.338 -4.130 -15.476 1.00 89.94 229 SER A O 1
ATOM 1814 N N . ILE A 1 230 ? 1.910 -2.931 -14.227 1.00 91.06 230 ILE A N 1
ATOM 1815 C CA . ILE A 1 230 ? 2.940 -2.361 -13.344 1.00 91.06 230 ILE A CA 1
ATOM 1816 C C . ILE A 1 230 ? 3.589 -3.460 -12.498 1.00 91.06 230 ILE A C 1
ATOM 1818 O O . ILE A 1 230 ? 4.818 -3.519 -12.400 1.00 91.06 230 ILE A O 1
ATOM 1822 N N . VAL A 1 231 ? 2.787 -4.371 -11.943 1.00 88.31 231 VAL A N 1
ATOM 1823 C CA . VAL A 1 231 ? 3.271 -5.512 -11.162 1.00 88.31 231 VAL A CA 1
ATOM 1824 C C . VAL A 1 231 ? 4.201 -6.400 -11.984 1.00 88.31 231 VAL A C 1
ATOM 1826 O O . VAL A 1 231 ? 5.286 -6.737 -11.510 1.00 88.31 231 VAL A O 1
ATOM 1829 N N . GLN A 1 232 ? 3.839 -6.748 -13.223 1.00 84.44 232 GLN A N 1
ATOM 1830 C CA . GLN A 1 232 ? 4.711 -7.559 -14.083 1.00 84.44 232 GLN A CA 1
ATOM 1831 C C . GLN A 1 232 ? 6.064 -6.877 -14.336 1.00 84.44 232 GLN A C 1
ATOM 1833 O O . GLN A 1 232 ? 7.112 -7.523 -14.259 1.00 84.44 232 GLN A O 1
ATOM 1838 N N . ARG A 1 233 ? 6.069 -5.556 -14.555 1.00 84.69 233 ARG A N 1
ATOM 1839 C CA . ARG A 1 233 ? 7.307 -4.781 -14.722 1.00 84.69 233 ARG A CA 1
ATOM 1840 C C . ARG A 1 233 ? 8.151 -4.751 -13.449 1.00 84.69 233 ARG A C 1
ATOM 1842 O O . ARG A 1 233 ? 9.362 -4.942 -13.535 1.00 84.69 233 ARG A O 1
ATOM 1849 N N . ALA A 1 234 ? 7.544 -4.550 -12.281 1.00 82.25 234 ALA A N 1
ATOM 1850 C CA . ALA A 1 234 ? 8.269 -4.527 -11.009 1.00 82.25 234 ALA A CA 1
ATOM 1851 C C . ALA A 1 234 ? 8.901 -5.890 -10.674 1.00 82.25 234 ALA A C 1
ATOM 1853 O O . ALA A 1 234 ? 10.068 -5.942 -10.286 1.00 82.25 234 ALA A O 1
ATOM 1854 N N . LYS A 1 235 ? 8.184 -6.997 -10.928 1.00 75.25 235 LYS A N 1
ATOM 1855 C CA . LYS A 1 235 ? 8.690 -8.370 -10.731 1.00 75.25 235 LYS A CA 1
ATOM 1856 C C . LYS A 1 235 ? 9.984 -8.647 -11.503 1.00 75.25 235 LYS A C 1
ATOM 1858 O O . LYS A 1 235 ? 10.877 -9.304 -10.978 1.00 75.25 235 LYS A O 1
ATOM 1863 N N . SER A 1 236 ? 10.111 -8.114 -12.721 1.00 73.50 236 SER A N 1
ATOM 1864 C CA . SER A 1 236 ? 11.297 -8.313 -13.575 1.00 73.50 236 SER A CA 1
ATOM 1865 C C . SER A 1 236 ? 12.599 -7.722 -13.002 1.00 73.50 236 SER A C 1
ATOM 1867 O O . SER A 1 236 ? 13.695 -8.099 -13.427 1.00 73.50 236 SER A O 1
ATOM 1869 N N . GLY A 1 237 ? 12.488 -6.801 -12.037 1.00 66.69 237 GLY A N 1
ATOM 1870 C CA . GLY A 1 237 ? 13.625 -6.152 -11.389 1.00 66.69 237 GLY A CA 1
ATOM 1871 C C . GLY A 1 237 ? 14.274 -6.983 -10.282 1.00 66.69 237 GLY A C 1
ATOM 1872 O O . GLY A 1 237 ? 15.422 -6.715 -9.940 1.00 66.69 237 GLY A O 1
ATOM 1873 N N . LEU A 1 238 ? 13.588 -7.992 -9.732 1.00 71.00 238 LEU A N 1
ATOM 1874 C CA . LEU A 1 238 ? 14.104 -8.791 -8.619 1.00 71.00 238 LEU A CA 1
ATOM 1875 C C . LEU A 1 238 ? 15.163 -9.786 -9.119 1.00 71.00 238 LEU A C 1
ATOM 1877 O O . LEU A 1 238 ? 14.830 -10.862 -9.611 1.00 71.00 238 LEU A O 1
ATOM 1881 N N . ARG A 1 239 ? 16.446 -9.422 -9.005 1.00 63.91 239 ARG A N 1
ATOM 1882 C CA . ARG A 1 239 ? 17.562 -10.246 -9.508 1.00 63.91 239 ARG A CA 1
ATOM 1883 C C . ARG A 1 239 ? 18.440 -10.871 -8.421 1.00 63.91 239 ARG A C 1
ATOM 1885 O O . ARG A 1 239 ? 19.123 -11.848 -8.717 1.00 63.91 239 ARG A O 1
ATOM 1892 N N . THR A 1 240 ? 18.398 -10.391 -7.173 1.00 56.91 240 THR A N 1
ATOM 1893 C CA . THR A 1 240 ? 19.227 -10.945 -6.081 1.00 56.91 240 THR A CA 1
ATOM 1894 C C . THR A 1 240 ? 18.525 -10.994 -4.715 1.00 56.91 240 THR A C 1
ATOM 1896 O O . THR A 1 240 ? 18.328 -9.948 -4.093 1.00 56.91 240 THR A O 1
ATOM 1899 N N . PRO A 1 241 ? 18.201 -12.188 -4.195 1.00 58.16 241 PRO A N 1
ATOM 1900 C CA . PRO A 1 241 ? 17.694 -12.382 -2.844 1.00 58.16 241 PRO A CA 1
ATOM 1901 C C . PRO A 1 241 ? 18.827 -12.287 -1.820 1.00 58.16 241 PRO A C 1
ATOM 1903 O O . PRO A 1 241 ? 19.896 -12.866 -2.011 1.00 58.16 241 PRO A O 1
ATOM 1906 N N . HIS A 1 242 ? 18.583 -11.574 -0.723 1.00 61.09 242 HIS A N 1
ATOM 1907 C CA . HIS A 1 242 ? 19.445 -11.593 0.461 1.00 61.09 242 HIS A CA 1
ATOM 1908 C C . HIS A 1 242 ? 18.884 -12.597 1.476 1.00 61.09 242 HIS A C 1
ATOM 1910 O O . HIS A 1 242 ? 17.669 -12.798 1.530 1.00 61.09 242 HIS A O 1
ATOM 1916 N N . ALA A 1 243 ? 19.743 -13.219 2.289 1.00 56.16 243 ALA A N 1
ATOM 1917 C CA . ALA A 1 243 ? 19.306 -14.187 3.301 1.00 56.16 243 ALA A CA 1
ATOM 1918 C C . ALA A 1 243 ? 18.264 -13.582 4.264 1.00 56.16 243 ALA A C 1
ATOM 1920 O O . ALA A 1 243 ? 17.230 -14.190 4.511 1.00 56.16 243 ALA A O 1
ATOM 1921 N N . ASP A 1 244 ? 18.459 -12.327 4.674 1.00 65.19 244 ASP A N 1
ATOM 1922 C CA . ASP A 1 244 ? 17.562 -11.615 5.599 1.00 65.19 244 ASP A CA 1
ATOM 1923 C C . ASP A 1 244 ? 16.187 -11.271 4.985 1.00 65.19 244 ASP A C 1
ATOM 1925 O O . ASP A 1 244 ? 15.252 -10.889 5.684 1.00 65.19 244 ASP A O 1
ATOM 1929 N N . THR A 1 245 ? 16.029 -11.454 3.668 1.00 70.00 245 THR A N 1
ATOM 1930 C CA . THR A 1 245 ? 14.779 -11.184 2.934 1.00 70.00 245 THR A CA 1
ATOM 1931 C C . THR A 1 245 ? 13.941 -12.438 2.668 1.00 70.00 245 THR A C 1
ATOM 1933 O O . THR A 1 245 ? 12.922 -12.349 1.988 1.00 70.00 245 THR A O 1
ATOM 1936 N N . GLU A 1 246 ? 14.326 -13.601 3.205 1.00 78.19 246 GLU A N 1
ATOM 1937 C CA . GLU A 1 246 ? 13.692 -14.907 2.954 1.00 78.19 246 GLU A CA 1
ATOM 1938 C C . GLU A 1 246 ? 12.158 -14.894 3.068 1.00 78.19 246 GLU A C 1
ATOM 1940 O O . GLU A 1 246 ? 11.457 -15.325 2.148 1.00 78.19 246 GLU A O 1
ATOM 1945 N N . HIS A 1 247 ? 11.619 -14.371 4.174 1.00 80.31 247 HIS A N 1
ATOM 1946 C CA . HIS A 1 247 ? 10.172 -14.309 4.393 1.00 80.31 247 HIS A CA 1
ATOM 1947 C C . HIS A 1 247 ? 9.483 -13.432 3.337 1.00 80.31 247 HIS A C 1
ATOM 1949 O O . HIS A 1 247 ? 8.468 -13.823 2.765 1.00 80.31 247 HIS A O 1
ATOM 1955 N N . LEU A 1 248 ? 10.052 -12.262 3.032 1.00 77.88 248 LEU A N 1
ATOM 1956 C CA . LEU A 1 248 ? 9.503 -11.341 2.033 1.00 77.88 248 LEU A CA 1
ATOM 1957 C C . LEU A 1 248 ? 9.556 -11.934 0.623 1.00 77.88 248 LEU A C 1
ATOM 1959 O O . LEU A 1 248 ? 8.625 -11.760 -0.159 1.00 77.88 248 LEU A O 1
ATOM 1963 N N . LEU A 1 249 ? 10.619 -12.673 0.310 1.00 77.88 249 LEU A N 1
ATOM 1964 C CA . LEU A 1 249 ? 10.742 -13.404 -0.943 1.00 77.88 249 LEU A CA 1
ATOM 1965 C C . LEU A 1 249 ? 9.717 -14.537 -1.014 1.00 77.88 249 LEU A C 1
ATOM 1967 O O . LEU A 1 249 ? 9.072 -14.697 -2.041 1.00 77.88 249 LEU A O 1
ATOM 1971 N N . THR A 1 250 ? 9.490 -15.269 0.074 1.00 83.56 250 THR A N 1
ATOM 1972 C CA . THR A 1 250 ? 8.430 -16.287 0.131 1.00 83.56 250 THR A CA 1
ATOM 1973 C C . THR A 1 250 ? 7.066 -15.662 -0.165 1.00 83.56 250 THR A C 1
ATOM 1975 O O . THR A 1 250 ? 6.353 -16.127 -1.053 1.00 83.56 250 THR A O 1
ATOM 1978 N N . GLU A 1 251 ? 6.734 -14.538 0.478 1.00 81.50 251 GLU A N 1
ATOM 1979 C CA . GLU A 1 251 ? 5.501 -13.798 0.180 1.00 81.50 251 GLU A CA 1
ATOM 1980 C C . GLU A 1 251 ? 5.428 -13.351 -1.283 1.00 81.50 251 GLU A C 1
ATOM 1982 O O . GLU A 1 251 ? 4.385 -13.482 -1.930 1.00 81.50 251 GLU A O 1
ATOM 1987 N N . PHE A 1 252 ? 6.533 -12.843 -1.826 1.00 79.38 252 PHE A N 1
ATOM 1988 C CA . PHE A 1 252 ? 6.622 -12.422 -3.218 1.00 79.38 252 PHE A CA 1
ATOM 1989 C C . PHE A 1 252 ? 6.328 -13.576 -4.182 1.00 79.38 252 PHE A C 1
ATOM 1991 O O . PHE A 1 252 ? 5.527 -13.417 -5.105 1.00 79.38 252 PHE A O 1
ATOM 1998 N N . PHE A 1 253 ? 6.926 -14.747 -3.959 1.00 78.38 253 PHE A N 1
ATOM 1999 C CA . PHE A 1 253 ? 6.750 -15.923 -4.809 1.00 78.38 253 PHE A CA 1
ATOM 2000 C C . PHE A 1 253 ? 5.332 -16.499 -4.720 1.00 78.38 253 PHE A C 1
ATOM 2002 O O . PHE A 1 253 ? 4.732 -16.770 -5.763 1.00 78.38 253 PHE A O 1
ATOM 2009 N N . VAL A 1 254 ? 4.753 -16.594 -3.516 1.00 82.25 254 VAL A N 1
ATOM 2010 C CA . VAL A 1 254 ? 3.335 -16.963 -3.326 1.00 82.25 254 VAL A CA 1
ATOM 2011 C C . VAL A 1 254 ? 2.430 -16.040 -4.141 1.00 82.25 254 VAL A C 1
ATOM 2013 O O . VAL A 1 254 ? 1.530 -16.486 -4.854 1.00 82.25 254 VAL A O 1
ATOM 2016 N N . THR A 1 255 ? 2.709 -14.741 -4.098 1.00 77.25 255 THR A N 1
ATOM 2017 C CA . THR A 1 255 ? 1.912 -13.743 -4.809 1.00 77.25 255 THR A CA 1
ATOM 2018 C C . THR A 1 255 ? 2.110 -13.814 -6.327 1.00 77.25 255 THR A C 1
ATOM 2020 O O . THR A 1 255 ? 1.156 -13.684 -7.094 1.00 77.25 255 THR A O 1
ATOM 2023 N N . CYS A 1 256 ? 3.333 -14.083 -6.794 1.00 76.75 256 CYS A N 1
ATOM 2024 C CA . CYS A 1 256 ? 3.611 -14.306 -8.213 1.00 76.75 256 CYS A CA 1
ATOM 2025 C C . CYS A 1 256 ? 2.807 -15.479 -8.779 1.00 76.75 256 CYS A C 1
ATOM 2027 O O . CYS A 1 256 ? 2.254 -15.350 -9.874 1.00 76.75 256 CYS A O 1
ATOM 2029 N N . PHE A 1 257 ? 2.714 -16.572 -8.019 1.00 78.19 257 PHE A N 1
ATOM 2030 C CA . PHE A 1 257 ? 1.931 -17.745 -8.388 1.00 78.19 257 PHE A CA 1
ATOM 2031 C C . PHE A 1 257 ? 0.429 -17.436 -8.452 1.00 78.19 257 PHE A C 1
ATOM 2033 O O . PHE A 1 257 ? -0.232 -17.835 -9.404 1.00 78.19 257 PHE A O 1
ATOM 2040 N N . ARG A 1 258 ? -0.103 -16.669 -7.490 1.00 78.12 258 ARG A N 1
ATOM 2041 C CA . ARG A 1 258 ? -1.530 -16.298 -7.451 1.00 78.12 258 ARG A CA 1
ATOM 2042 C C . ARG A 1 258 ? -1.956 -15.399 -8.621 1.00 78.12 258 ARG A C 1
ATOM 2044 O O . ARG A 1 258 ? -3.017 -15.625 -9.188 1.00 78.12 258 ARG A O 1
ATOM 2051 N N . ILE A 1 259 ? -1.131 -14.424 -9.021 1.00 74.88 259 ILE A N 1
ATOM 2052 C CA . ILE A 1 259 ? -1.465 -13.510 -10.138 1.00 74.88 259 ILE A CA 1
ATOM 2053 C C . ILE A 1 259 ? -1.237 -14.169 -11.505 1.00 74.88 259 ILE A C 1
ATOM 2055 O O . ILE A 1 259 ? -1.996 -13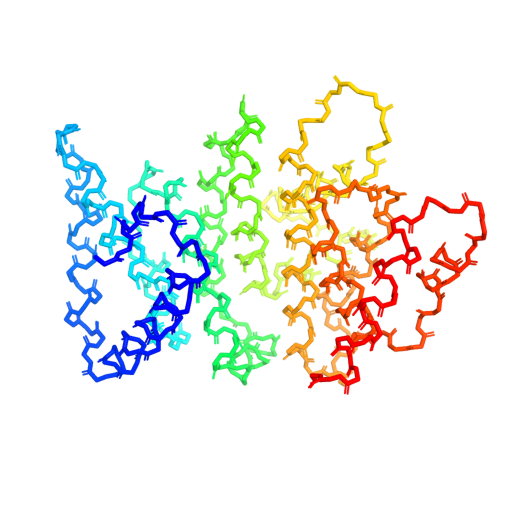.958 -12.447 1.00 74.88 259 ILE A O 1
ATOM 2059 N N . THR A 1 260 ? -0.144 -14.919 -11.654 1.00 72.38 260 THR A N 1
ATOM 2060 C CA . THR A 1 260 ? 0.276 -15.500 -12.937 1.00 72.38 260 THR A CA 1
ATOM 2061 C C . THR A 1 260 ? 0.678 -16.961 -12.754 1.00 72.38 260 THR A C 1
ATOM 2063 O O . THR A 1 260 ? 1.868 -17.272 -12.846 1.00 72.38 260 THR A O 1
ATOM 2066 N N . PRO A 1 261 ? -0.285 -17.874 -12.531 1.00 70.75 261 PRO A N 1
ATOM 2067 C CA . PRO A 1 261 ? 0.006 -19.277 -12.220 1.00 70.75 261 PRO A CA 1
ATOM 2068 C C . PRO A 1 261 ? 0.724 -20.009 -13.360 1.00 70.75 261 PRO A C 1
ATOM 2070 O O . PRO A 1 261 ? 1.405 -21.002 -13.135 1.00 70.75 261 PRO A O 1
ATOM 2073 N N . HIS A 1 262 ? 0.603 -19.505 -14.590 1.00 71.50 262 HIS A N 1
ATOM 2074 C CA . HIS A 1 262 ? 1.238 -20.081 -15.776 1.00 71.50 262 HIS A CA 1
ATOM 2075 C C . HIS A 1 262 ? 2.605 -19.461 -16.112 1.00 71.50 262 HIS A C 1
ATOM 2077 O O . HIS A 1 262 ? 3.261 -19.905 -17.054 1.00 71.50 262 HIS A O 1
ATOM 2083 N N . ASN A 1 263 ? 3.043 -18.425 -15.384 1.00 71.50 263 ASN A N 1
ATOM 2084 C CA . ASN A 1 263 ? 4.340 -17.802 -15.628 1.00 71.50 263 ASN A CA 1
ATOM 2085 C C . ASN A 1 263 ? 5.452 -18.589 -14.919 1.00 71.50 263 ASN A C 1
ATOM 2087 O O . ASN A 1 263 ? 5.727 -18.399 -13.735 1.00 71.50 263 ASN A O 1
ATOM 2091 N N . ASN A 1 264 ? 6.116 -19.454 -15.684 1.00 71.62 264 ASN A N 1
ATOM 2092 C CA . ASN A 1 264 ? 7.157 -20.346 -15.180 1.00 71.62 264 ASN A CA 1
ATOM 2093 C C . ASN A 1 264 ? 8.555 -19.708 -15.126 1.00 71.62 264 ASN A C 1
ATOM 2095 O O . ASN A 1 264 ? 9.493 -20.371 -14.689 1.00 71.62 264 ASN A O 1
ATOM 2099 N N . GLU A 1 265 ? 8.740 -18.456 -15.556 1.00 73.94 265 GLU A N 1
ATOM 2100 C CA . GLU A 1 265 ? 10.076 -17.837 -15.609 1.00 73.94 265 GLU A CA 1
ATOM 2101 C C . GLU A 1 265 ? 10.722 -17.744 -14.223 1.00 73.94 265 GLU A C 1
ATOM 2103 O O . GLU A 1 265 ? 11.898 -18.059 -14.048 1.00 73.94 265 GLU A O 1
ATOM 2108 N N . ILE A 1 266 ? 9.925 -17.417 -13.207 1.00 71.06 266 ILE A N 1
ATOM 2109 C CA . ILE A 1 266 ? 10.393 -17.336 -11.822 1.00 71.06 266 ILE A CA 1
ATOM 2110 C C . ILE A 1 266 ? 10.759 -18.721 -11.265 1.00 71.06 266 ILE A C 1
ATOM 2112 O O . ILE A 1 266 ? 11.743 -18.864 -10.539 1.00 71.06 266 ILE A O 1
ATOM 2116 N N . LEU A 1 267 ? 10.022 -19.761 -11.674 1.00 75.19 267 LEU A N 1
ATOM 2117 C CA . LEU A 1 267 ? 10.320 -21.147 -11.313 1.00 75.19 267 LEU A CA 1
ATOM 2118 C C . LEU A 1 267 ? 11.630 -21.608 -11.952 1.00 75.19 267 LEU A C 1
ATOM 2120 O O . LEU A 1 267 ? 12.425 -22.264 -11.287 1.00 75.19 267 LEU A O 1
ATOM 2124 N N . LYS A 1 268 ? 11.900 -21.228 -13.207 1.00 80.12 268 LYS A N 1
ATOM 2125 C CA . LYS A 1 268 ? 13.167 -21.550 -13.884 1.00 80.12 268 LYS A CA 1
ATOM 2126 C C . LYS A 1 268 ? 14.368 -20.965 -13.143 1.00 80.12 268 LYS A C 1
ATOM 2128 O O . LYS A 1 268 ? 15.362 -21.666 -12.975 1.00 80.12 268 LYS A O 1
ATOM 2133 N N . VAL A 1 269 ? 14.269 -19.722 -12.661 1.00 78.44 269 VAL A N 1
ATOM 2134 C CA . VAL A 1 269 ? 15.322 -19.097 -11.838 1.00 78.44 269 VAL A CA 1
ATOM 2135 C C . VAL A 1 269 ? 15.526 -19.884 -10.545 1.00 78.44 269 VAL A C 1
ATOM 2137 O O . VAL A 1 269 ? 16.657 -20.234 -10.217 1.00 78.44 269 VAL A O 1
ATOM 2140 N N . CYS A 1 270 ? 14.447 -20.230 -9.842 1.00 77.50 270 CYS A N 1
ATOM 2141 C CA . CYS A 1 270 ? 14.533 -20.988 -8.595 1.00 77.50 270 CYS A CA 1
ATOM 2142 C C . CYS A 1 270 ? 14.929 -22.454 -8.751 1.00 77.50 270 CYS A C 1
ATOM 2144 O O . CYS A 1 270 ? 15.351 -23.047 -7.770 1.00 77.50 270 CYS A O 1
ATOM 2146 N N . LEU A 1 271 ? 14.774 -23.065 -9.923 1.00 83.00 271 LEU A N 1
ATOM 2147 C CA . LEU A 1 271 ? 15.148 -24.463 -10.173 1.00 83.00 271 LEU A CA 1
ATOM 2148 C C . LEU A 1 271 ? 16.534 -24.600 -10.817 1.00 83.00 271 LEU A C 1
ATOM 2150 O O . LEU A 1 271 ? 17.062 -25.708 -10.899 1.00 83.00 271 LEU A O 1
ATOM 2154 N N . ASN A 1 272 ? 17.139 -23.497 -11.264 1.00 85.31 272 ASN A N 1
ATOM 2155 C CA . ASN A 1 272 ? 18.494 -23.507 -11.798 1.00 85.31 272 ASN A CA 1
ATOM 2156 C C . ASN A 1 272 ? 19.498 -23.850 -10.686 1.00 85.31 272 ASN A C 1
ATOM 2158 O O . ASN A 1 272 ? 19.602 -23.130 -9.701 1.00 85.31 272 ASN A O 1
ATOM 2162 N N . GLN A 1 273 ? 20.271 -24.921 -10.869 1.00 83.25 273 GLN A N 1
ATOM 2163 C CA . GLN A 1 273 ? 21.273 -25.396 -9.904 1.00 83.25 273 GLN A CA 1
ATOM 2164 C C . GLN A 1 273 ? 22.398 -24.386 -9.628 1.00 83.25 273 GLN A C 1
ATOM 2166 O O . GLN A 1 273 ? 23.094 -24.501 -8.625 1.00 83.25 273 GLN A O 1
ATOM 2171 N N . GLN A 1 274 ? 22.605 -23.417 -10.524 1.00 84.69 274 GLN A N 1
ATOM 2172 C CA . GLN A 1 274 ? 23.586 -22.343 -10.349 1.00 84.69 274 GLN A CA 1
ATOM 2173 C C . GLN A 1 274 ? 23.039 -21.170 -9.526 1.00 84.69 274 GLN A C 1
ATOM 2175 O O . GLN A 1 274 ? 23.791 -20.255 -9.185 1.00 84.69 274 GLN A O 1
ATOM 2180 N N . SER A 1 275 ? 21.740 -21.164 -9.225 1.00 81.50 275 SER A N 1
ATOM 2181 C CA . SER A 1 275 ? 21.130 -20.124 -8.410 1.00 81.50 275 SER A CA 1
ATOM 2182 C C . SER A 1 275 ? 21.553 -20.252 -6.941 1.00 81.50 275 SER A C 1
ATOM 2184 O O . SER A 1 275 ? 21.761 -21.356 -6.439 1.00 81.50 275 SER A O 1
ATOM 2186 N N . PRO A 1 276 ? 21.651 -19.128 -6.211 1.00 81.25 276 PRO A N 1
ATOM 2187 C CA . PRO A 1 276 ? 21.868 -19.137 -4.769 1.00 81.25 276 PRO A CA 1
ATOM 2188 C C . PRO A 1 276 ? 20.886 -20.060 -4.011 1.00 81.25 276 PRO A C 1
ATOM 2190 O O . PRO A 1 276 ? 19.685 -20.002 -4.292 1.00 81.25 276 PRO A O 1
ATOM 2193 N N . PRO A 1 277 ? 21.334 -20.827 -2.990 1.00 84.50 277 PRO A N 1
ATOM 2194 C CA . PRO A 1 277 ? 20.489 -21.779 -2.255 1.00 84.50 277 PRO A CA 1
ATOM 2195 C C . PRO A 1 277 ? 19.194 -21.201 -1.672 1.00 84.50 277 PRO A C 1
ATOM 2197 O O . PRO A 1 277 ? 18.177 -21.890 -1.600 1.00 84.50 277 PRO A O 1
ATOM 2200 N N . ILE A 1 278 ? 19.213 -19.918 -1.306 1.00 82.62 278 ILE A N 1
ATOM 2201 C CA . ILE A 1 278 ? 18.047 -19.190 -0.799 1.00 82.62 278 ILE A CA 1
ATOM 2202 C C . ILE A 1 278 ? 16.859 -19.225 -1.774 1.00 82.62 278 ILE A C 1
ATOM 2204 O O . ILE A 1 278 ? 15.717 -19.292 -1.335 1.00 82.62 278 ILE A O 1
ATOM 2208 N N . PHE A 1 279 ? 17.091 -19.260 -3.091 1.00 80.69 279 PHE A N 1
ATOM 2209 C CA . PHE A 1 279 ? 16.011 -19.364 -4.076 1.00 80.69 279 PHE A CA 1
ATOM 2210 C C . PHE A 1 279 ? 15.307 -20.721 -4.043 1.00 80.69 279 PHE A C 1
ATOM 2212 O O . PHE A 1 279 ? 14.086 -20.777 -4.195 1.00 80.69 279 PHE A O 1
ATOM 2219 N N . HIS A 1 280 ? 16.059 -21.806 -3.841 1.00 86.38 280 HIS A N 1
ATOM 2220 C CA . HIS A 1 280 ? 15.492 -23.146 -3.695 1.00 86.38 280 HIS A CA 1
ATOM 2221 C C . HIS A 1 280 ? 14.660 -23.234 -2.415 1.00 86.38 280 HIS A C 1
ATOM 2223 O O . HIS A 1 280 ? 13.540 -23.740 -2.437 1.00 86.38 280 HIS A O 1
ATOM 2229 N N . PHE A 1 281 ? 15.186 -22.688 -1.316 1.00 86.25 281 PHE A N 1
ATOM 2230 C CA . PHE A 1 281 ? 14.489 -22.641 -0.036 1.00 86.25 281 PHE A CA 1
ATOM 2231 C C . PHE A 1 281 ? 13.178 -21.845 -0.129 1.00 86.25 281 PHE A C 1
ATOM 2233 O O . PHE A 1 281 ? 12.109 -22.378 0.169 1.00 86.25 281 PHE A O 1
ATOM 2240 N N . VAL A 1 282 ? 13.243 -20.609 -0.639 1.00 85.62 282 VAL A N 1
ATOM 2241 C CA . VAL A 1 282 ? 12.075 -19.740 -0.855 1.00 85.62 282 VAL A CA 1
ATOM 2242 C C . VAL A 1 282 ? 11.030 -20.426 -1.731 1.00 85.62 282 VAL A C 1
ATOM 2244 O O . VAL A 1 282 ? 9.840 -20.347 -1.427 1.00 85.62 282 VAL A O 1
ATOM 2247 N N . LEU A 1 283 ? 11.443 -21.132 -2.790 1.00 86.38 283 LEU A N 1
ATOM 2248 C CA . LEU A 1 283 ? 10.519 -21.878 -3.643 1.00 86.38 283 LEU A CA 1
ATOM 2249 C C . LEU A 1 283 ? 9.763 -22.953 -2.852 1.00 86.38 283 LEU A C 1
ATOM 2251 O O . LEU A 1 283 ? 8.536 -23.009 -2.928 1.00 86.38 283 LEU A O 1
ATOM 2255 N N . VAL A 1 284 ? 10.469 -23.781 -2.078 1.00 88.75 284 VAL A N 1
ATOM 2256 C CA . VAL A 1 284 ? 9.848 -24.846 -1.273 1.00 88.75 284 VAL A CA 1
ATOM 2257 C C . VAL A 1 284 ? 8.886 -24.258 -0.239 1.00 88.75 284 VAL A C 1
ATOM 2259 O O . VAL A 1 284 ? 7.744 -24.710 -0.146 1.00 88.75 284 VAL A O 1
ATOM 2262 N N . CYS A 1 285 ? 9.299 -23.214 0.485 1.00 87.81 285 CYS A N 1
ATOM 2263 C CA . CYS A 1 285 ? 8.441 -22.523 1.449 1.00 87.81 285 CYS A CA 1
ATOM 2264 C C . CYS A 1 285 ? 7.197 -21.919 0.792 1.00 87.81 285 CYS A C 1
ATOM 2266 O O . CYS A 1 285 ? 6.098 -22.029 1.337 1.00 87.81 285 CYS A O 1
ATOM 2268 N N . SER A 1 286 ? 7.350 -21.335 -0.397 1.00 86.44 286 SER A N 1
ATOM 2269 C CA . SER A 1 286 ? 6.239 -20.749 -1.151 1.00 86.44 286 SER A CA 1
ATOM 2270 C C . SER A 1 286 ? 5.234 -21.812 -1.577 1.00 86.44 286 SER A C 1
ATOM 2272 O O . SER A 1 286 ? 4.038 -21.641 -1.364 1.00 86.44 286 SER A O 1
ATOM 2274 N N . LEU A 1 287 ? 5.707 -22.936 -2.127 1.00 86.88 287 LEU A N 1
ATOM 2275 C CA . LEU A 1 287 ? 4.851 -24.056 -2.526 1.00 86.88 287 LEU A CA 1
ATOM 2276 C C . LEU A 1 287 ? 4.122 -24.664 -1.324 1.00 86.88 287 LEU A C 1
ATOM 2278 O O . LEU A 1 287 ? 2.917 -24.892 -1.392 1.00 86.88 287 LEU A O 1
ATOM 2282 N N . HIS A 1 288 ? 4.822 -24.862 -0.205 1.00 89.06 288 HIS A N 1
ATOM 2283 C CA . HIS A 1 288 ? 4.202 -25.324 1.035 1.00 89.06 288 HIS A CA 1
ATOM 2284 C C . HIS A 1 288 ? 3.104 -24.360 1.505 1.00 89.06 288 HIS A C 1
ATOM 2286 O O . HIS A 1 288 ? 2.003 -24.793 1.845 1.00 89.06 288 HIS A O 1
ATOM 2292 N N . LYS A 1 289 ? 3.367 -23.047 1.476 1.00 86.88 289 LYS A N 1
ATOM 2293 C CA . LYS A 1 289 ? 2.391 -22.022 1.861 1.00 86.88 289 LYS A CA 1
ATOM 2294 C C . LYS A 1 289 ? 1.172 -21.999 0.935 1.00 86.88 289 LYS A C 1
ATOM 2296 O O . LYS A 1 289 ? 0.062 -21.922 1.436 1.00 86.88 289 LYS A O 1
ATOM 2301 N N . ILE A 1 290 ? 1.358 -22.142 -0.379 1.00 84.06 290 ILE A N 1
ATOM 2302 C CA . ILE A 1 290 ? 0.258 -22.224 -1.359 1.00 84.06 290 ILE A CA 1
ATOM 2303 C C . ILE A 1 290 ? -0.640 -23.445 -1.111 1.00 84.06 290 ILE A C 1
ATOM 2305 O O . ILE A 1 290 ? -1.847 -23.360 -1.290 1.00 84.06 290 ILE A O 1
ATOM 2309 N N . ILE A 1 291 ? -0.068 -24.590 -0.726 1.00 86.44 291 ILE A N 1
ATOM 2310 C CA . ILE A 1 291 ? -0.840 -25.826 -0.503 1.00 86.44 291 ILE A CA 1
ATOM 2311 C C . ILE A 1 291 ? -1.567 -25.803 0.853 1.00 86.44 291 ILE A C 1
ATOM 2313 O O . ILE A 1 291 ? -2.578 -26.480 1.024 1.00 86.44 291 ILE A O 1
ATOM 2317 N N . THR A 1 292 ? -1.055 -25.043 1.824 1.00 85.94 292 THR A N 1
ATOM 2318 C CA . THR A 1 292 ? -1.591 -24.992 3.194 1.00 85.94 292 THR A CA 1
ATOM 2319 C C . THR A 1 292 ? -2.494 -23.787 3.477 1.00 85.94 292 THR A C 1
ATOM 2321 O O . THR A 1 292 ? -3.123 -23.768 4.536 1.00 85.94 292 THR A O 1
ATOM 2324 N N . GLN A 1 293 ? -2.571 -22.804 2.569 1.00 71.62 293 GLN A N 1
ATOM 2325 C CA . GLN A 1 293 ? -3.365 -21.570 2.700 1.00 71.62 293 GLN A CA 1
ATOM 2326 C C . GLN A 1 293 ? -4.183 -21.261 1.449 1.00 71.62 293 GLN A C 1
ATOM 2328 O O . GLN A 1 293 ? -5.410 -21.104 1.606 1.00 71.62 293 GLN A O 1
#

Organism: NCBI:txid282301

Sequence (293 aa):
FMTLTGENSKMNGELLTLASRVIYALSVNNFNTVFNRILSSLNLSTSELEDADCQISELELIQYLSMDLTRLSRLIYEGLKKNAYLALSNFLERAIWNWLENFPQEFDELQTKPNEELAERCERLFDMLTPLCSDSGRRKAQTWPLQVMLLVLCPNLLEDINNAENGAPIGASALRKKQFFDDMKRALASHNHSSAKPSLLEAAILATVNMCKSACYVNINDRSNALFSIVQRAKSGLRTPHADTEHLLTEFFVTCFRITPHNNEILKVCLNQQSPPIFHFVLVCSLHKIITQ

Foldseek 3Di:
DLPPPDPCVPVSVVVVVVVLQVLAVVCVVCVVVLVVVLVVLLVVVVDDDPCVVVSLVSLLSLLSYDDEPVNLLVVLPVDGPLVVCLSNQVSNL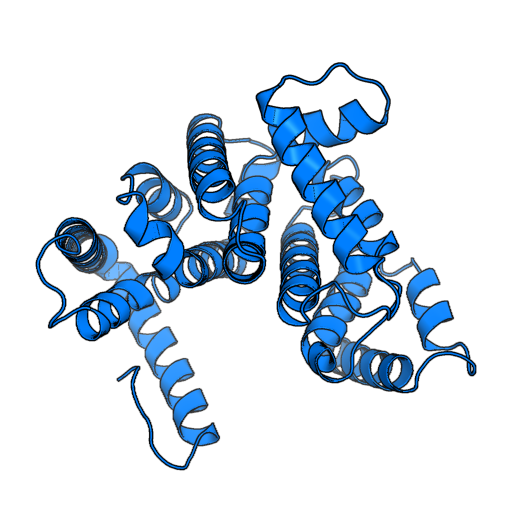SNLVNNCVVPLVSLQVCLVVPDPSSLVSLLVSLVSQCVVPVVPLLSLLSRLLSNLSSVSSGQVLLVLLLVVVVVDDHDPSSVVSNVSLVVLLCLQQDDDDDDRDPSNNLSSLNSLLSLLVSLLSHDLVPVVRSSLVSSVVSVVSRDDDDPVCLVSLLSSVLSCCSNCVPPCPLVCQLPPPPHDVSSVVSVVSNVVVNVVD

Radius of gyration: 19.53 Å; chains: 1; bounding box: 48×46×54 Å